Protein AF-A0A958UVQ0-F1 (afdb_monomer_lite)

Foldseek 3Di:
DPPPDDPDFDDFAFQDPVNVVVCVVVVQADDAQDAPVLQVQFPDWAFDADPVRHTPQKTWTHHPPVCVVVVFLSVLQVCCVQPHPSDCVQSVQKDFPTWIWRNPDSQRKIKTWIAGNVVRDIWIKIKGFDGVLVVVLLVLCCVQPPDRWTWHDYRRIIMTGDDDAFFQLCCVVPPQVVDDPVVVVVVVVVVVVVVVSCVVSVGDPDDSGDGD

Sequence (212 aa):
MEDLKISKKKPSFPITGKLHNYLQEYNRNIKIPIFYDDLLRFQGSIVVYDKQGKDTLWVRTYYNEFERETIDLSLKHVYSLLISDGNEEIFKYLNVDSIDYCTFGNSKPFRVKVRNILNDNYTYFYVKKADASRVYGLELEHMLSPYNLNFLVYKDTLIEEHISGIPGDEFIKNMLPDCLPNEKSQIAKEFVKFNERCTIRLLGDMRSYNYV

Radius of gyration: 18.76 Å; chains: 1; bounding box: 48×44×48 Å

Structure (mmCIF, N/CA/C/O backbone):
data_AF-A0A958UVQ0-F1
#
_entry.id   AF-A0A958UVQ0-F1
#
loop_
_atom_site.group_PDB
_atom_site.id
_atom_site.type_symbol
_atom_site.label_atom_id
_atom_site.label_alt_id
_atom_site.label_comp_id
_atom_site.label_asym_id
_atom_site.label_entity_id
_atom_site.label_seq_id
_atom_site.pdbx_PDB_ins_code
_atom_site.Cartn_x
_atom_site.Cartn_y
_atom_site.Cartn_z
_atom_site.occupancy
_atom_site.B_iso_or_equiv
_atom_site.auth_seq_id
_atom_site.auth_comp_id
_atom_site.auth_asym_id
_atom_site.auth_atom_id
_atom_site.pdbx_PDB_model_num
ATOM 1 N N . MET A 1 1 ? -16.492 -12.029 -18.196 1.00 43.09 1 MET A N 1
ATOM 2 C CA . MET A 1 1 ? -15.211 -11.966 -17.469 1.00 43.09 1 MET A CA 1
ATOM 3 C C . MET A 1 1 ? -15.006 -13.319 -16.832 1.00 43.09 1 MET A C 1
ATOM 5 O O . MET A 1 1 ? -15.844 -13.711 -16.030 1.00 43.09 1 MET A O 1
ATOM 9 N N . GLU A 1 2 ? -13.991 -14.070 -17.252 1.00 42.72 2 GLU A N 1
ATOM 10 C CA . GLU A 1 2 ? -13.563 -15.237 -16.478 1.00 42.72 2 GLU A CA 1
ATOM 11 C C . GLU A 1 2 ? -13.079 -14.730 -15.120 1.00 42.72 2 GLU A C 1
ATOM 13 O O . GLU A 1 2 ? -12.150 -13.928 -15.044 1.00 42.72 2 GLU A O 1
ATOM 18 N N . ASP A 1 3 ? -13.762 -15.145 -14.056 1.00 50.16 3 ASP A N 1
ATOM 19 C CA . ASP A 1 3 ? -13.342 -14.888 -12.684 1.00 50.16 3 ASP A CA 1
ATOM 20 C C . ASP A 1 3 ? -11.942 -15.494 -12.503 1.00 50.16 3 ASP A C 1
ATOM 22 O O . ASP A 1 3 ? -11.793 -16.719 -12.441 1.00 50.16 3 ASP A O 1
ATOM 26 N N . LEU A 1 4 ? -10.908 -14.649 -12.436 1.00 59.19 4 LEU A N 1
ATOM 27 C CA . LEU A 1 4 ? -9.539 -15.036 -12.083 1.00 59.19 4 LEU A CA 1
ATOM 28 C C . LEU A 1 4 ? -9.534 -15.580 -10.645 1.00 59.19 4 LEU A C 1
ATOM 30 O O . LEU A 1 4 ? -9.237 -14.879 -9.677 1.00 59.19 4 LEU A O 1
ATOM 34 N N . LYS A 1 5 ? -9.906 -16.853 -10.486 1.00 59.97 5 LYS A N 1
ATOM 35 C CA . LYS A 1 5 ? -9.934 -17.540 -9.195 1.00 59.97 5 LYS A CA 1
ATOM 36 C C . LYS A 1 5 ? -8.518 -17.925 -8.803 1.00 59.97 5 LYS A C 1
ATOM 38 O O . LYS A 1 5 ? -7.885 -18.771 -9.430 1.00 59.97 5 LYS A O 1
ATOM 43 N N . ILE A 1 6 ? -8.033 -17.320 -7.722 1.00 67.06 6 ILE A N 1
ATOM 44 C CA . ILE A 1 6 ? -6.769 -17.699 -7.090 1.00 67.06 6 ILE A CA 1
ATOM 45 C C . ILE A 1 6 ? -6.867 -19.170 -6.668 1.00 67.06 6 ILE A C 1
ATOM 47 O O . ILE A 1 6 ? -7.608 -19.508 -5.747 1.00 67.06 6 ILE A O 1
ATOM 51 N N . SER A 1 7 ? -6.103 -20.042 -7.324 1.00 69.12 7 SER A N 1
ATOM 52 C CA . SER A 1 7 ? -6.110 -21.484 -7.044 1.00 69.12 7 SER A CA 1
ATOM 53 C C . SER A 1 7 ? -5.469 -21.832 -5.698 1.00 69.12 7 SER A C 1
ATOM 55 O O . SER A 1 7 ? -5.858 -22.805 -5.057 1.00 69.12 7 SER A O 1
ATOM 57 N N . LYS A 1 8 ? -4.492 -21.031 -5.250 1.00 75.94 8 LYS A N 1
ATOM 58 C CA . LYS A 1 8 ? -3.785 -21.198 -3.973 1.00 75.94 8 LYS A CA 1
ATOM 59 C C . LYS A 1 8 ? -3.692 -19.867 -3.242 1.00 75.94 8 LYS A C 1
ATOM 61 O O . LYS A 1 8 ? -2.879 -19.011 -3.588 1.00 75.94 8 LYS A O 1
ATOM 66 N N . LYS A 1 9 ? -4.526 -19.696 -2.218 1.00 77.44 9 LYS A N 1
ATOM 67 C CA . LYS A 1 9 ? -4.496 -18.521 -1.347 1.00 77.44 9 LYS A CA 1
ATOM 68 C C . LYS A 1 9 ? -3.644 -18.816 -0.116 1.00 77.44 9 LYS A C 1
ATOM 70 O O . LYS A 1 9 ? -3.829 -19.834 0.546 1.00 77.44 9 LYS A O 1
ATOM 75 N N . LYS A 1 10 ? -2.719 -17.910 0.197 1.00 82.81 10 LYS A N 1
ATOM 76 C CA . LYS A 1 10 ? -1.964 -17.958 1.452 1.00 82.81 10 LYS A CA 1
ATOM 77 C C . LYS A 1 10 ? -2.937 -17.793 2.635 1.00 82.81 10 LYS A C 1
ATOM 79 O O . LYS A 1 10 ? -3.781 -16.895 2.567 1.00 82.81 10 LYS A O 1
ATOM 84 N N . PRO A 1 11 ? -2.838 -18.610 3.699 1.00 85.31 11 PRO A N 1
ATOM 85 C CA . PRO A 1 11 ? -3.629 -18.399 4.907 1.00 85.31 11 PRO A CA 1
ATOM 86 C C . PRO A 1 11 ? -3.271 -17.056 5.557 1.00 85.31 11 PRO A C 1
ATOM 88 O O . PRO A 1 11 ? -2.121 -16.623 5.507 1.00 85.31 11 PRO A O 1
ATOM 91 N N . SER A 1 12 ? -4.263 -16.397 6.156 1.00 86.19 12 SER A N 1
ATOM 92 C CA . SER A 1 12 ? -4.041 -15.166 6.917 1.00 86.19 12 SER A CA 1
ATOM 93 C C . SER A 1 12 ? -3.604 -15.522 8.334 1.00 86.19 12 SER A C 1
ATOM 95 O O . SER A 1 12 ? -4.273 -16.313 8.999 1.00 86.19 12 SER A O 1
ATOM 97 N N . PHE A 1 13 ? -2.513 -14.927 8.803 1.00 91.12 13 PHE A N 1
ATOM 98 C CA . PHE A 1 13 ? -1.988 -15.124 10.150 1.00 91.12 13 PHE A CA 1
ATOM 99 C C . PHE A 1 13 ? -2.274 -13.891 11.012 1.00 91.12 13 PHE A C 1
ATOM 101 O O . PHE A 1 13 ? -1.831 -12.795 10.659 1.00 91.12 13 PHE A O 1
ATOM 108 N N . PRO A 1 14 ? -2.987 -14.033 12.142 1.00 92.38 14 PRO A N 1
ATOM 109 C CA . PRO A 1 14 ? -3.292 -12.902 13.005 1.00 92.38 14 PRO A CA 1
ATOM 110 C C . PRO A 1 14 ? -2.034 -12.390 13.709 1.00 92.38 14 PRO A C 1
ATOM 112 O O . PRO A 1 14 ? -1.112 -13.154 14.011 1.00 92.38 14 PRO A O 1
ATOM 115 N N . ILE A 1 15 ? -2.018 -11.097 14.029 1.00 92.50 15 ILE A N 1
ATOM 116 C CA . ILE A 1 15 ? -0.985 -10.523 14.892 1.00 92.50 15 ILE A CA 1
ATOM 117 C C . ILE A 1 15 ? -1.169 -11.077 16.305 1.00 92.50 15 ILE A C 1
ATOM 119 O O . ILE A 1 15 ? -2.191 -10.864 16.952 1.00 92.50 15 ILE A O 1
ATOM 123 N N . THR A 1 16 ? -0.169 -11.819 16.776 1.00 94.44 16 THR A N 1
ATOM 124 C CA . THR A 1 16 ? -0.170 -12.390 18.127 1.00 94.44 16 THR A CA 1
ATOM 125 C C . THR A 1 16 ? 0.140 -11.319 19.171 1.00 94.44 16 THR A C 1
ATOM 127 O O . THR A 1 16 ? 0.783 -10.319 18.862 1.00 94.44 16 THR A O 1
ATOM 130 N N . GLY A 1 17 ? -0.226 -11.552 20.437 1.00 94.50 17 GLY A N 1
ATOM 131 C CA . GLY A 1 17 ? 0.113 -10.626 21.528 1.00 94.50 17 GLY A CA 1
ATOM 132 C C . GLY A 1 17 ? 1.621 -10.372 21.667 1.00 94.50 17 GLY A C 1
ATOM 133 O O . GLY A 1 17 ? 2.034 -9.250 21.932 1.00 94.50 17 GLY A O 1
ATOM 134 N N . LYS A 1 18 ? 2.463 -11.380 21.393 1.00 95.44 18 LYS A N 1
ATOM 135 C CA . LYS A 1 18 ? 3.928 -11.215 21.386 1.00 95.44 18 LYS A CA 1
ATOM 136 C C . LYS A 1 18 ? 4.392 -10.260 20.286 1.00 95.44 18 LYS A C 1
ATOM 138 O O . LYS A 1 18 ? 5.184 -9.366 20.561 1.00 95.44 18 LYS A O 1
ATOM 143 N N . LEU A 1 19 ? 3.888 -10.438 19.061 1.00 94.75 19 LEU A N 1
ATOM 144 C CA . LEU A 1 19 ? 4.211 -9.544 17.948 1.00 94.75 19 LEU A CA 1
ATOM 145 C C . LEU A 1 19 ? 3.672 -8.132 18.205 1.00 94.75 19 LEU A C 1
ATOM 147 O O . LEU A 1 19 ? 4.362 -7.162 17.935 1.00 94.75 19 LEU A O 1
ATOM 151 N N . HIS A 1 20 ? 2.477 -8.008 18.778 1.00 94.06 20 HIS A N 1
ATOM 152 C CA . HIS A 1 20 ? 1.913 -6.714 19.150 1.00 94.06 20 HIS A CA 1
ATOM 153 C C . HIS A 1 20 ? 2.801 -5.950 20.144 1.00 94.06 20 HIS A C 1
ATOM 155 O O . HIS A 1 20 ? 3.098 -4.780 19.916 1.00 94.06 20 HIS A O 1
ATOM 161 N N . ASN A 1 21 ? 3.265 -6.622 21.203 1.00 95.00 21 ASN A N 1
ATOM 162 C CA . ASN A 1 21 ? 4.154 -6.022 22.199 1.00 95.00 21 ASN A CA 1
ATOM 163 C C . ASN A 1 21 ? 5.487 -5.589 21.579 1.00 95.00 21 ASN A C 1
ATOM 165 O O . ASN A 1 21 ? 5.942 -4.484 21.847 1.00 95.00 21 ASN A O 1
ATOM 169 N N . TYR A 1 22 ? 6.062 -6.420 20.703 1.00 95.25 22 TYR A N 1
ATOM 170 C CA . TYR A 1 22 ? 7.250 -6.059 19.929 1.00 95.25 22 TYR A CA 1
ATOM 171 C C . TYR A 1 22 ? 7.007 -4.790 19.098 1.00 95.25 22 TYR A C 1
ATOM 173 O O . TYR A 1 22 ? 7.739 -3.816 19.211 1.00 95.25 22 TYR A O 1
ATOM 181 N N . LEU A 1 23 ? 5.927 -4.742 18.313 1.00 94.31 23 LEU A N 1
ATOM 182 C CA . LEU A 1 23 ? 5.610 -3.567 17.495 1.00 94.31 23 LEU A CA 1
ATOM 183 C C . LEU A 1 23 ? 5.401 -2.305 18.341 1.00 94.31 23 LEU A C 1
ATOM 185 O O . LEU A 1 23 ? 5.710 -1.208 17.889 1.00 94.31 23 LEU A O 1
ATOM 189 N N . GLN A 1 24 ? 4.871 -2.443 19.555 1.00 93.88 24 GLN A N 1
ATOM 190 C CA . GLN A 1 24 ? 4.729 -1.328 20.485 1.00 93.88 24 GLN A CA 1
ATOM 191 C C . GLN A 1 24 ? 6.082 -0.857 21.030 1.00 93.88 24 GLN A C 1
ATOM 193 O O . GLN A 1 24 ? 6.327 0.344 21.052 1.00 93.88 24 GLN A O 1
ATOM 198 N N . GLU A 1 25 ? 6.962 -1.778 21.423 1.00 94.94 25 GLU A N 1
ATOM 199 C CA . GLU A 1 25 ? 8.311 -1.471 21.915 1.00 94.94 25 GLU A CA 1
ATOM 200 C C . GLU A 1 25 ? 9.155 -0.724 20.870 1.00 94.94 25 GLU A C 1
ATOM 202 O O . GLU A 1 25 ? 9.850 0.233 21.203 1.00 94.94 25 GLU A O 1
ATOM 207 N N . TYR A 1 26 ? 9.030 -1.099 19.594 1.00 91.75 26 TYR A N 1
ATOM 208 C CA . TYR A 1 26 ? 9.757 -0.488 18.476 1.00 91.75 26 TYR A CA 1
ATOM 209 C C . TYR A 1 26 ? 8.982 0.640 17.766 1.00 91.75 26 TYR A C 1
ATOM 211 O O . TYR A 1 26 ? 9.312 0.999 16.637 1.00 91.75 26 TYR A O 1
ATOM 219 N N . ASN A 1 27 ? 7.954 1.217 18.404 1.00 89.50 27 ASN A N 1
ATOM 220 C CA . ASN A 1 27 ? 7.163 2.348 17.885 1.00 89.50 27 ASN A CA 1
ATOM 221 C C . ASN A 1 27 ? 6.526 2.125 16.492 1.00 89.50 27 ASN A C 1
ATOM 223 O O . ASN A 1 27 ? 6.279 3.070 15.748 1.00 89.50 27 ASN A O 1
ATOM 227 N N . ARG A 1 28 ? 6.220 0.874 16.134 1.00 90.00 28 ARG A N 1
ATOM 228 C CA . ARG A 1 28 ? 5.476 0.499 14.912 1.00 90.00 28 ARG A CA 1
ATOM 229 C C . ARG A 1 28 ? 3.966 0.474 15.106 1.00 90.00 28 ARG A C 1
ATOM 231 O O . ARG A 1 28 ? 3.209 0.507 14.134 1.00 90.00 28 ARG A O 1
ATOM 238 N N . ASN A 1 29 ? 3.529 0.359 16.357 1.00 91.19 29 ASN A N 1
ATOM 239 C CA . ASN A 1 29 ? 2.125 0.298 16.735 1.00 91.19 29 ASN A CA 1
ATOM 240 C C . ASN A 1 29 ? 1.580 1.702 17.029 1.00 91.19 29 ASN A C 1
ATOM 242 O O . ASN A 1 29 ? 1.577 2.148 18.176 1.00 91.19 29 ASN A O 1
ATOM 246 N N . ILE A 1 30 ? 1.141 2.402 15.984 1.00 88.81 30 ILE A N 1
ATOM 247 C CA . ILE A 1 30 ? 0.641 3.779 16.077 1.00 88.81 30 ILE A CA 1
ATOM 248 C C . ILE A 1 30 ? -0.865 3.774 15.862 1.00 88.81 30 ILE A C 1
ATOM 250 O O . ILE A 1 30 ? -1.356 3.183 14.907 1.00 88.81 30 ILE A O 1
ATOM 254 N N . LYS A 1 31 ? -1.617 4.455 16.731 1.00 90.50 31 LYS A N 1
ATOM 255 C CA . LYS A 1 31 ? -3.063 4.604 16.551 1.00 90.50 31 LYS A CA 1
ATOM 256 C C . LYS A 1 31 ? -3.346 5.392 15.270 1.00 90.50 31 LYS A C 1
ATOM 258 O O . LYS A 1 31 ? -3.036 6.575 15.190 1.00 90.50 31 LYS A O 1
ATOM 263 N N . ILE A 1 32 ? -3.981 4.734 14.308 1.00 91.06 32 ILE A N 1
ATOM 264 C CA . ILE A 1 32 ? -4.401 5.331 13.035 1.00 91.06 32 ILE A CA 1
ATOM 265 C C . ILE A 1 32 ? -5.881 5.751 13.084 1.00 91.06 32 ILE A C 1
ATOM 267 O O . ILE A 1 32 ? -6.673 5.127 13.799 1.00 91.06 32 ILE A O 1
ATOM 271 N N . PRO A 1 33 ? -6.274 6.792 12.329 1.00 92.38 33 PRO A N 1
ATOM 272 C CA . PRO A 1 33 ? -7.644 7.310 12.310 1.00 92.38 33 PRO A CA 1
ATOM 273 C C . PRO A 1 33 ? -8.586 6.563 11.351 1.00 92.38 33 PRO A C 1
ATOM 275 O O . PRO A 1 33 ? -9.758 6.919 11.258 1.00 92.38 33 PRO A O 1
ATOM 278 N N . ILE A 1 34 ? -8.092 5.563 10.616 1.00 93.94 34 ILE A N 1
ATOM 279 C CA . ILE A 1 34 ? -8.879 4.795 9.646 1.00 93.94 34 ILE A CA 1
ATOM 280 C C . ILE A 1 34 ? -8.423 3.342 9.601 1.00 93.94 34 ILE A C 1
ATOM 282 O O . ILE A 1 34 ? -7.223 3.063 9.604 1.00 93.94 34 ILE A O 1
ATOM 286 N N . PHE A 1 35 ? -9.382 2.423 9.545 1.00 95.94 35 PHE A N 1
ATOM 287 C CA . PHE A 1 35 ? -9.139 0.990 9.432 1.00 95.94 35 PHE A CA 1
ATOM 288 C C . PHE A 1 35 ? -9.406 0.487 8.016 1.00 95.94 35 PHE A C 1
ATOM 290 O O . PHE A 1 35 ? -10.106 1.110 7.218 1.00 95.94 35 PHE A O 1
ATOM 297 N N . TYR A 1 36 ? -8.881 -0.695 7.702 1.00 95.88 36 TYR A N 1
ATOM 298 C CA . TYR A 1 36 ? -9.156 -1.357 6.428 1.00 95.88 36 TYR A CA 1
ATOM 299 C C . TYR A 1 36 ? -10.664 -1.552 6.190 1.00 95.88 36 TYR A C 1
ATOM 301 O O . TYR A 1 36 ? -11.154 -1.315 5.086 1.00 95.88 36 TYR A O 1
ATOM 309 N N . ASP A 1 37 ? -11.404 -1.951 7.226 1.00 95.06 37 ASP A N 1
ATOM 310 C CA . ASP A 1 37 ? -12.845 -2.191 7.124 1.00 95.06 37 ASP A CA 1
ATOM 311 C C . ASP A 1 37 ? -13.652 -0.894 6.924 1.00 95.06 37 ASP A C 1
ATOM 313 O O . ASP A 1 37 ? -14.739 -0.942 6.350 1.00 95.06 37 ASP A O 1
ATOM 317 N N . ASP A 1 38 ? -13.111 0.275 7.292 1.00 94.75 38 ASP A N 1
ATOM 318 C CA . ASP A 1 38 ? -13.738 1.560 6.961 1.00 94.75 38 ASP A CA 1
ATOM 319 C C . ASP A 1 38 ? -13.735 1.806 5.453 1.00 94.75 38 ASP A C 1
ATOM 321 O O . ASP A 1 38 ? -14.750 2.205 4.883 1.00 94.75 38 ASP A O 1
ATOM 325 N N . LEU A 1 39 ? -12.617 1.497 4.791 1.00 96.12 39 LEU A N 1
ATOM 326 C CA . LEU A 1 39 ? -12.472 1.643 3.344 1.00 96.12 39 LEU A CA 1
ATOM 327 C C . LEU A 1 39 ? -13.318 0.629 2.563 1.00 96.12 39 LEU A C 1
ATOM 329 O O . LEU A 1 39 ? -13.672 0.882 1.417 1.00 96.12 39 LEU A O 1
ATOM 333 N N . LEU A 1 40 ? -13.704 -0.502 3.162 1.00 95.50 40 LEU A N 1
ATOM 334 C CA . LEU A 1 40 ? -14.620 -1.457 2.525 1.00 95.50 40 LEU A CA 1
ATOM 335 C C . LEU A 1 40 ? -16.050 -0.923 2.360 1.00 95.50 40 LEU A C 1
ATOM 337 O O . LEU A 1 40 ? -16.817 -1.508 1.600 1.00 95.50 40 LEU A O 1
ATOM 341 N N . ARG A 1 41 ? -16.417 0.176 3.029 1.00 94.56 41 ARG A N 1
ATOM 342 C CA . ARG A 1 41 ? -17.771 0.759 2.989 1.00 94.56 41 ARG A CA 1
ATOM 343 C C . ARG A 1 41 ? -18.057 1.601 1.738 1.00 94.56 41 ARG A C 1
ATOM 345 O O . ARG A 1 41 ? -19.043 2.333 1.702 1.00 94.56 41 ARG A O 1
ATOM 352 N N . PHE A 1 42 ? -17.217 1.510 0.706 1.00 95.62 42 PHE A N 1
ATOM 353 C CA . PHE A 1 42 ? -17.447 2.209 -0.557 1.00 95.62 42 PHE A CA 1
ATOM 354 C C . PHE A 1 42 ? -18.789 1.803 -1.196 1.00 95.62 42 PHE A C 1
ATOM 356 O O . PHE A 1 42 ? -19.201 0.645 -1.147 1.00 95.62 42 PHE A O 1
ATOM 363 N N . GLN A 1 43 ? -19.475 2.759 -1.823 1.00 94.38 43 GLN A N 1
ATOM 364 C CA . GLN A 1 43 ? -20.809 2.570 -2.413 1.00 94.38 43 GLN A CA 1
ATOM 365 C C . GLN A 1 43 ? -20.768 2.152 -3.882 1.00 94.38 43 GLN A C 1
ATOM 367 O O . GLN A 1 43 ? -21.703 1.539 -4.392 1.00 94.38 43 GLN A O 1
ATOM 372 N N . GLY A 1 44 ? -19.689 2.500 -4.575 1.00 94.25 44 GLY A N 1
ATOM 373 C CA . GLY A 1 44 ? -19.523 2.206 -5.988 1.00 94.25 44 GLY A CA 1
ATOM 374 C C . GLY A 1 44 ? -18.057 2.117 -6.360 1.00 94.25 44 GLY A C 1
ATOM 375 O O . GLY A 1 44 ? -17.176 2.540 -5.607 1.00 94.25 44 GLY A O 1
ATOM 376 N N . SER A 1 45 ? -17.790 1.563 -7.538 1.00 96.62 45 SER A N 1
ATOM 377 C CA . SER A 1 45 ? -16.442 1.542 -8.088 1.00 96.62 45 SER A CA 1
ATOM 378 C C . SER A 1 45 ? -16.446 1.505 -9.612 1.00 96.62 45 SER A C 1
ATOM 380 O O . SER A 1 45 ? -17.427 1.074 -10.218 1.00 96.62 45 SER A O 1
ATOM 382 N N . ILE A 1 46 ? -15.349 1.952 -10.221 1.00 96.50 46 ILE A N 1
ATOM 383 C CA . ILE A 1 46 ? -15.102 1.817 -11.661 1.00 96.50 46 ILE A CA 1
ATOM 384 C C . ILE A 1 46 ? -13.783 1.092 -11.905 1.00 96.50 46 ILE A C 1
ATOM 386 O O . ILE A 1 46 ? -12.839 1.241 -11.134 1.00 96.50 46 ILE A O 1
ATOM 390 N N . VAL A 1 47 ? -13.700 0.328 -12.991 1.00 95.44 47 VAL A N 1
ATOM 391 C CA . VAL A 1 47 ? -12.462 -0.355 -13.386 1.00 95.44 47 VAL A CA 1
ATOM 392 C C . VAL A 1 47 ? -11.406 0.670 -13.793 1.00 95.44 47 VAL A C 1
ATOM 394 O O . VAL A 1 47 ? -11.695 1.616 -14.528 1.00 95.44 47 VAL A O 1
ATOM 397 N N . VAL A 1 48 ? -10.177 0.473 -13.316 1.00 93.81 48 VAL A N 1
ATOM 398 C CA . VAL A 1 48 ? -9.012 1.251 -13.736 1.00 93.81 48 VAL A CA 1
ATOM 399 C C . VAL A 1 48 ? -8.328 0.507 -14.877 1.00 93.81 48 VAL A C 1
ATOM 401 O O . VAL A 1 48 ? -7.877 -0.626 -14.707 1.00 93.81 48 VAL A O 1
ATOM 404 N N . TYR A 1 49 ? -8.235 1.157 -16.032 1.00 92.69 49 TYR A N 1
ATOM 405 C CA . TYR A 1 49 ? -7.516 0.646 -17.195 1.00 92.69 49 TYR A CA 1
ATOM 406 C C . TYR A 1 49 ? -6.128 1.280 -17.290 1.00 92.69 49 TYR A C 1
ATOM 408 O O . TYR A 1 49 ? -5.928 2.423 -16.868 1.00 92.69 49 TYR A O 1
ATOM 416 N N . ASP A 1 50 ? -5.169 0.537 -17.836 1.00 88.44 50 ASP A N 1
ATOM 417 C CA . ASP A 1 50 ? -3.857 1.081 -18.181 1.00 88.44 50 ASP A CA 1
ATOM 418 C C . ASP A 1 50 ? -3.915 1.945 -19.457 1.00 88.44 50 ASP A C 1
ATOM 420 O O . ASP A 1 50 ? -4.966 2.136 -20.075 1.00 88.44 50 ASP A O 1
ATOM 424 N N . LYS A 1 51 ? -2.762 2.488 -19.867 1.00 87.38 51 LYS A N 1
ATOM 425 C CA . LYS A 1 51 ? -2.650 3.349 -21.058 1.00 87.38 51 LYS A CA 1
ATOM 426 C C . LYS A 1 51 ? -3.002 2.621 -22.361 1.00 87.38 51 LYS A C 1
ATOM 428 O O . LYS A 1 51 ? -3.276 3.277 -23.361 1.00 87.38 51 LYS A O 1
ATOM 433 N N . GLN A 1 52 ? -2.975 1.291 -22.360 1.00 87.62 52 GLN A N 1
ATOM 434 C CA . GLN A 1 52 ? -3.286 0.429 -23.495 1.00 87.62 52 GLN A CA 1
ATOM 435 C C . GLN A 1 52 ? -4.735 -0.086 -23.442 1.00 87.62 52 GLN A C 1
ATOM 437 O O . GLN A 1 52 ? -5.131 -0.883 -24.291 1.00 87.62 52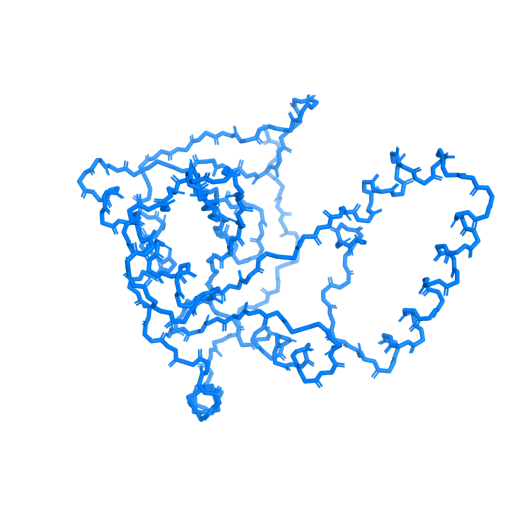 GLN A O 1
ATOM 442 N N . GLY A 1 53 ? -5.535 0.370 -22.471 1.00 89.50 53 GLY A N 1
ATOM 443 C CA . GLY A 1 53 ? -6.928 -0.036 -22.299 1.00 89.50 53 GLY A CA 1
ATOM 444 C C . GLY A 1 53 ? -7.093 -1.429 -21.691 1.00 89.50 53 GLY A C 1
ATOM 445 O O . GLY A 1 53 ? -8.187 -1.990 -21.745 1.00 89.50 53 GLY A O 1
ATOM 446 N N . LYS A 1 54 ? -6.036 -2.013 -21.120 1.00 88.62 54 LYS A N 1
ATOM 447 C CA . LYS A 1 54 ? -6.098 -3.313 -20.452 1.00 88.62 54 LYS A CA 1
ATOM 448 C C . LYS A 1 54 ? -6.515 -3.133 -18.994 1.00 88.62 54 LYS A C 1
ATOM 450 O O . LYS A 1 54 ? -6.111 -2.187 -18.319 1.00 88.62 54 LYS A O 1
ATOM 455 N N . ASP A 1 55 ? -7.346 -4.054 -18.518 1.00 89.38 55 ASP A N 1
ATOM 456 C CA . ASP A 1 55 ? -7.803 -4.082 -17.131 1.00 89.38 55 ASP A CA 1
ATOM 457 C C . ASP A 1 55 ? -6.613 -4.284 -16.178 1.00 89.38 55 ASP A C 1
ATOM 459 O O . ASP A 1 55 ? -5.840 -5.239 -16.315 1.00 89.38 55 ASP A O 1
ATOM 463 N N . THR A 1 56 ? -6.465 -3.373 -15.214 1.00 88.31 56 THR A N 1
ATOM 464 C CA . THR A 1 56 ? -5.402 -3.431 -14.200 1.00 88.31 56 THR A CA 1
ATOM 465 C C . THR A 1 56 ? -5.756 -4.324 -13.009 1.00 88.31 56 THR A C 1
ATOM 467 O O . THR A 1 56 ? -4.906 -4.557 -12.150 1.00 88.31 56 THR A O 1
ATOM 470 N N . LEU A 1 57 ? -6.996 -4.819 -12.933 1.00 89.69 57 LEU A N 1
ATOM 471 C CA . LEU A 1 57 ? -7.601 -5.530 -11.800 1.00 89.69 57 LEU A CA 1
ATOM 472 C C . LEU A 1 57 ? -7.762 -4.666 -10.536 1.00 89.69 57 LEU A C 1
ATOM 474 O O . LEU A 1 57 ? -8.090 -5.173 -9.452 1.00 89.69 57 LEU A O 1
ATOM 478 N N . TRP A 1 58 ? -7.562 -3.355 -10.671 1.00 94.19 58 TRP A N 1
ATOM 479 C CA . TRP A 1 58 ? -7.889 -2.355 -9.667 1.00 94.19 58 TRP A CA 1
ATOM 480 C C . TRP A 1 58 ? -9.211 -1.686 -10.016 1.00 94.19 58 TRP A C 1
ATOM 482 O O . TRP A 1 58 ? -9.486 -1.376 -11.176 1.00 94.19 58 TRP A O 1
ATOM 492 N N . VAL A 1 59 ? -10.009 -1.416 -8.990 1.00 96.44 59 VAL A N 1
ATOM 493 C CA . VAL A 1 59 ? -11.234 -0.631 -9.120 1.00 96.44 59 VAL A CA 1
ATOM 494 C C . VAL A 1 59 ? -11.118 0.628 -8.275 1.00 96.44 59 VAL A C 1
ATOM 496 O O . VAL A 1 59 ? -10.777 0.563 -7.099 1.00 96.44 59 VAL A O 1
ATOM 499 N N . ARG A 1 60 ? -11.382 1.791 -8.860 1.00 97.62 60 ARG A N 1
ATOM 500 C CA . ARG A 1 60 ? -11.425 3.060 -8.137 1.00 97.62 60 ARG A CA 1
ATOM 501 C C . ARG A 1 60 ? -12.712 3.139 -7.344 1.00 97.62 60 ARG A C 1
ATOM 503 O O . ARG A 1 60 ? -13.777 2.996 -7.938 1.00 97.62 60 ARG A O 1
ATOM 510 N N . THR A 1 61 ? -12.620 3.363 -6.040 1.00 97.25 61 THR A N 1
ATOM 511 C CA . THR A 1 61 ? -13.773 3.350 -5.138 1.00 97.25 61 THR A CA 1
ATOM 512 C C . THR A 1 61 ? -14.339 4.745 -4.890 1.00 97.25 61 THR A C 1
ATOM 514 O O . THR A 1 61 ? -13.625 5.752 -4.906 1.00 97.25 61 THR A O 1
ATOM 517 N N . TYR A 1 62 ? -15.649 4.790 -4.649 1.00 94.94 62 TYR A N 1
ATOM 518 C CA . TYR A 1 62 ? -16.398 5.997 -4.312 1.00 94.94 62 TYR A CA 1
ATOM 519 C C . TYR A 1 62 ? -17.137 5.804 -2.997 1.00 94.94 62 TYR A C 1
ATOM 521 O O . TYR A 1 62 ? -17.756 4.767 -2.760 1.00 94.94 62 TYR A O 1
ATOM 529 N N . TYR A 1 63 ? -17.094 6.834 -2.167 1.00 95.25 63 TYR A N 1
ATOM 530 C CA . TYR A 1 63 ? -17.782 6.899 -0.884 1.00 95.25 63 TYR A CA 1
ATOM 531 C C . TYR A 1 63 ? -18.873 7.960 -0.985 1.00 95.25 63 TYR A C 1
ATOM 533 O O . TYR A 1 63 ? -18.799 8.830 -1.856 1.00 95.25 63 TYR A O 1
ATOM 541 N N . ASN A 1 64 ? -19.878 7.893 -0.114 1.00 92.69 64 ASN A N 1
ATOM 542 C CA . ASN A 1 64 ? -20.849 8.982 -0.028 1.00 92.69 64 ASN A CA 1
ATOM 543 C C . ASN A 1 64 ? -20.149 10.287 0.385 1.00 92.69 64 ASN A C 1
ATOM 545 O O . ASN A 1 64 ? -19.106 10.259 1.038 1.00 92.69 64 ASN A O 1
ATOM 549 N N . GLU A 1 65 ? -20.732 11.425 0.013 1.00 87.75 65 GLU A N 1
ATOM 550 C CA . GLU A 1 65 ? -20.137 12.744 0.265 1.00 87.75 65 GLU A CA 1
ATOM 551 C C . GLU A 1 65 ? -19.902 13.006 1.760 1.00 87.75 65 GLU A C 1
ATOM 553 O O . GLU A 1 65 ? -18.854 13.528 2.130 1.00 87.75 65 GLU A O 1
ATOM 558 N N . PHE A 1 66 ? -20.817 12.553 2.625 1.00 89.06 66 PHE A N 1
ATOM 559 C CA . PHE A 1 66 ? -20.723 12.732 4.077 1.00 89.06 66 PHE A CA 1
ATOM 560 C C . PHE A 1 66 ? -19.523 12.000 4.704 1.00 89.06 66 PHE A C 1
ATOM 562 O O . PHE A 1 66 ? -18.856 12.524 5.594 1.00 89.06 66 PHE A O 1
ATOM 569 N N . GLU A 1 67 ? -19.223 10.785 4.248 1.00 90.50 67 GLU A N 1
ATOM 570 C CA . GLU A 1 67 ? -18.079 9.997 4.708 1.00 90.50 67 GLU A CA 1
ATOM 571 C C . GLU A 1 67 ? -16.796 10.397 3.990 1.00 90.50 67 GLU A C 1
ATOM 573 O O . GLU A 1 67 ? -15.718 10.268 4.569 1.00 90.50 67 GLU A O 1
ATOM 578 N N . ARG A 1 68 ? -16.888 10.896 2.752 1.00 92.44 68 ARG A N 1
ATOM 579 C CA . ARG A 1 68 ? -15.721 11.210 1.926 1.00 92.44 68 ARG A CA 1
ATOM 580 C C . ARG A 1 68 ? -14.802 12.222 2.596 1.00 92.44 68 ARG A C 1
ATOM 582 O O . ARG A 1 68 ? -13.599 11.987 2.628 1.00 92.44 68 ARG A O 1
ATOM 589 N N . GLU A 1 69 ? -15.348 13.295 3.163 1.00 92.50 69 GLU A N 1
ATOM 590 C CA . GLU A 1 69 ? -14.548 14.305 3.868 1.00 92.50 69 GLU A CA 1
ATOM 591 C C . GLU A 1 69 ? -13.800 13.706 5.066 1.00 92.50 69 GLU A C 1
ATOM 593 O O . GLU A 1 69 ? -12.611 13.964 5.261 1.00 92.50 69 GLU A O 1
ATOM 598 N N . THR A 1 70 ? -14.480 12.849 5.831 1.00 94.56 70 THR A N 1
ATOM 599 C CA . THR A 1 70 ? -13.899 12.184 7.004 1.00 94.56 70 THR A CA 1
ATOM 600 C C . THR A 1 70 ? -12.815 11.187 6.591 1.00 94.56 70 THR A C 1
ATOM 602 O O . THR A 1 70 ? -11.732 11.170 7.175 1.00 94.56 70 THR A O 1
ATOM 605 N N . ILE A 1 71 ? -13.074 10.378 5.561 1.00 95.94 71 ILE A N 1
ATOM 606 C CA . ILE A 1 71 ? -12.116 9.409 5.017 1.00 95.94 71 ILE A CA 1
ATOM 607 C C . ILE A 1 71 ? -10.885 10.133 4.476 1.00 95.94 71 ILE A C 1
ATOM 609 O O . ILE A 1 71 ? -9.764 9.753 4.812 1.00 95.94 71 ILE A O 1
ATOM 613 N N . ASP A 1 72 ? -11.069 11.192 3.688 1.00 95.44 72 ASP A N 1
ATOM 614 C CA . ASP A 1 72 ? -9.959 11.939 3.102 1.00 95.44 72 ASP A CA 1
ATOM 615 C C . ASP A 1 72 ? -9.106 12.607 4.184 1.00 95.44 72 ASP A C 1
ATOM 617 O O . ASP A 1 72 ? -7.878 12.549 4.111 1.00 95.44 72 ASP A O 1
ATOM 621 N N . LEU A 1 73 ? -9.722 13.184 5.221 1.00 95.00 73 LEU A N 1
ATOM 622 C CA . LEU A 1 73 ? -8.992 13.738 6.362 1.00 95.00 73 LEU A CA 1
ATOM 623 C C . LEU A 1 73 ? -8.189 12.655 7.096 1.00 95.00 73 LEU A C 1
ATOM 625 O O . LEU A 1 73 ? -6.997 12.839 7.351 1.00 95.00 73 LEU A O 1
ATOM 629 N N . SER A 1 74 ? -8.801 11.503 7.376 1.00 95.69 74 SER A N 1
ATOM 630 C CA . SER A 1 74 ? -8.113 10.383 8.020 1.00 95.69 74 SER A CA 1
ATOM 631 C C . SER A 1 74 ? -6.952 9.848 7.177 1.00 95.69 74 SER A C 1
ATOM 633 O O . SER A 1 74 ? -5.893 9.534 7.718 1.00 95.69 74 SER A O 1
ATOM 635 N N . LEU A 1 75 ? -7.100 9.784 5.853 1.00 96.12 75 LEU A N 1
ATOM 636 C CA . LEU A 1 75 ? -6.035 9.356 4.941 1.00 96.12 75 LEU A CA 1
ATOM 637 C C . LEU A 1 75 ? -4.892 10.379 4.846 1.00 96.12 75 LEU A C 1
ATOM 639 O O . LEU A 1 75 ? -3.732 9.977 4.753 1.00 96.12 75 LEU A O 1
ATOM 643 N N . LYS A 1 76 ? -5.179 11.685 4.923 1.00 95.19 76 LYS A N 1
ATOM 644 C CA . LYS A 1 76 ? -4.141 12.732 5.033 1.00 95.19 76 LYS A CA 1
ATOM 645 C C . LYS A 1 76 ? -3.367 12.622 6.344 1.00 95.19 76 LYS A C 1
ATOM 647 O O . LYS A 1 76 ? -2.149 12.789 6.353 1.00 95.19 76 LYS A O 1
ATOM 652 N N . HIS A 1 77 ? -4.052 12.290 7.433 1.00 94.00 77 HIS A N 1
ATOM 653 C CA . HIS A 1 77 ? -3.403 12.056 8.717 1.00 94.00 77 HIS A CA 1
ATOM 654 C C . HIS A 1 77 ? -2.530 10.795 8.676 1.00 94.00 77 HIS A C 1
ATOM 656 O O . HIS A 1 77 ? -1.369 10.850 9.068 1.00 94.00 77 HIS A O 1
ATOM 662 N N . VAL A 1 78 ? -3.013 9.696 8.089 1.00 93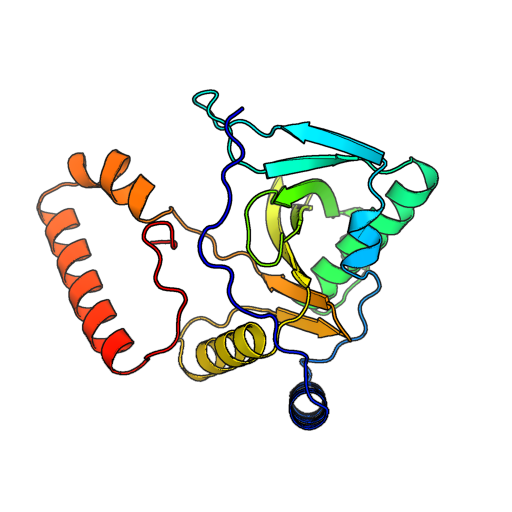.94 78 VAL A N 1
ATOM 663 C CA . VAL A 1 78 ? -2.182 8.511 7.810 1.00 93.94 78 VAL A CA 1
ATOM 664 C C . VAL A 1 78 ? -0.932 8.874 7.008 1.00 93.94 78 VAL A C 1
ATOM 666 O O . VAL A 1 78 ? 0.161 8.453 7.372 1.00 93.94 78 VAL A O 1
ATOM 669 N N . TYR A 1 79 ? -1.079 9.657 5.936 1.00 93.12 79 TYR A N 1
ATOM 670 C CA . TYR A 1 79 ? 0.055 10.113 5.133 1.00 93.12 79 TYR A CA 1
ATOM 671 C C . TYR A 1 79 ? 1.080 10.866 5.990 1.00 93.12 79 TYR A C 1
ATOM 673 O O . TYR A 1 79 ? 2.275 10.596 5.896 1.00 93.12 79 TYR A O 1
ATOM 681 N N . SER A 1 80 ? 0.618 11.781 6.847 1.00 91.31 80 SER A N 1
ATOM 682 C CA . SER A 1 80 ? 1.504 12.553 7.720 1.00 91.31 80 SER A CA 1
ATOM 683 C C . SER A 1 80 ? 2.201 11.682 8.760 1.00 91.31 80 SER A C 1
ATOM 685 O O . SER A 1 80 ? 3.381 11.888 8.987 1.00 91.31 80 SER A O 1
ATOM 687 N N . LEU A 1 81 ? 1.537 10.663 9.316 1.00 90.50 81 LEU A N 1
ATOM 688 C CA . LEU A 1 81 ? 2.165 9.701 10.233 1.00 90.50 81 LEU A CA 1
ATOM 689 C C . LEU A 1 81 ? 3.183 8.781 9.544 1.00 90.50 81 LEU A C 1
ATOM 691 O O . LEU A 1 81 ? 4.116 8.313 10.188 1.00 90.50 81 LEU A O 1
ATOM 695 N N . LEU A 1 82 ? 2.968 8.456 8.267 1.00 90.12 82 LEU A N 1
ATOM 696 C CA . LEU A 1 82 ? 3.799 7.505 7.529 1.00 90.12 82 LEU A CA 1
ATOM 697 C C . LEU A 1 82 ? 5.043 8.160 6.912 1.00 90.12 82 LEU A C 1
ATOM 699 O O . LEU A 1 82 ? 6.088 7.521 6.847 1.00 90.12 82 LEU A O 1
ATOM 703 N N . ILE A 1 83 ? 4.908 9.392 6.409 1.00 84.00 83 ILE A N 1
ATOM 704 C CA . ILE A 1 83 ? 5.907 10.052 5.546 1.00 84.00 83 ILE A CA 1
ATOM 705 C C . ILE A 1 83 ? 6.441 11.353 6.167 1.00 84.00 83 ILE A C 1
ATOM 707 O O . ILE A 1 83 ? 7.515 11.818 5.791 1.00 84.00 83 ILE A O 1
ATOM 711 N N . SER A 1 84 ? 5.709 11.966 7.098 1.00 74.56 84 SER A N 1
ATOM 712 C CA . SER A 1 84 ? 6.087 13.226 7.747 1.00 74.56 84 SER A CA 1
ATOM 713 C C . SER A 1 84 ? 6.274 13.031 9.255 1.00 74.56 84 SER A C 1
ATOM 715 O O . SER A 1 84 ? 6.013 11.964 9.801 1.00 74.56 84 SER A O 1
ATOM 717 N N . ASP A 1 85 ? 6.683 14.084 9.956 1.00 72.06 85 ASP A N 1
ATOM 718 C CA . ASP A 1 85 ? 6.827 14.076 11.416 1.00 72.06 85 ASP A CA 1
ATOM 719 C C . ASP A 1 85 ? 5.471 14.267 12.135 1.00 72.06 85 ASP A C 1
ATOM 721 O O . ASP A 1 85 ? 5.412 14.781 13.251 1.00 72.06 85 ASP A O 1
ATOM 725 N N . GLY A 1 86 ? 4.351 13.919 11.486 1.00 70.19 86 GLY A N 1
ATOM 726 C CA . GLY A 1 86 ? 3.004 14.087 12.041 1.00 70.19 86 GLY A CA 1
ATOM 727 C C . GLY A 1 86 ? 2.481 15.531 12.066 1.00 70.19 86 GLY A C 1
ATOM 728 O O . GLY A 1 86 ? 1.494 15.803 12.745 1.00 70.19 86 GLY A O 1
ATOM 729 N N . ASN A 1 87 ? 3.101 16.472 11.341 1.00 78.38 87 ASN A N 1
ATOM 730 C CA . ASN A 1 87 ? 2.612 17.853 11.276 1.00 78.38 87 ASN A CA 1
ATOM 731 C C . ASN A 1 87 ? 1.300 17.927 10.470 1.00 78.38 87 ASN A C 1
ATOM 733 O O . ASN A 1 87 ? 1.265 17.570 9.292 1.00 78.38 87 ASN A O 1
ATOM 737 N N . GLU A 1 88 ? 0.222 18.409 11.088 1.00 82.44 88 GLU A N 1
ATOM 738 C CA . GLU A 1 88 ? -1.094 18.553 10.452 1.00 82.44 88 GLU A CA 1
ATOM 739 C C . GLU A 1 88 ? -1.202 19.799 9.556 1.00 82.44 88 GLU A C 1
ATOM 741 O O . GLU A 1 88 ? -2.071 19.870 8.685 1.00 82.44 88 GLU A O 1
ATOM 746 N N . GLU A 1 89 ? -0.291 20.771 9.681 1.00 83.19 89 GLU A N 1
ATOM 747 C CA . GLU A 1 89 ? -0.295 21.987 8.855 1.00 83.19 89 GLU A CA 1
ATOM 748 C C . GLU A 1 89 ? -0.148 21.692 7.358 1.00 83.19 89 GLU A C 1
ATOM 750 O O . GLU A 1 89 ? -0.535 22.514 6.523 1.00 83.19 89 GLU A O 1
ATOM 755 N N . ILE A 1 90 ? 0.376 20.516 6.999 1.00 85.88 90 ILE A N 1
ATOM 756 C CA . ILE A 1 90 ? 0.502 20.083 5.607 1.00 85.88 90 ILE A CA 1
ATOM 757 C C . ILE A 1 90 ? -0.844 19.667 5.000 1.00 85.88 90 ILE A C 1
ATOM 759 O O . ILE A 1 90 ? -0.960 19.630 3.778 1.00 85.88 90 ILE A O 1
ATOM 763 N N . PHE A 1 91 ? -1.880 19.381 5.801 1.00 90.62 91 PHE A N 1
ATOM 764 C CA . PHE A 1 91 ? -3.143 18.799 5.320 1.00 90.62 91 PHE A CA 1
ATOM 765 C C . PHE A 1 91 ? -3.858 19.674 4.288 1.00 90.62 91 PHE A C 1
ATOM 767 O O . PHE A 1 91 ? -4.447 19.146 3.343 1.00 90.62 91 PHE A O 1
ATOM 774 N N . LYS A 1 92 ? -3.771 21.004 4.429 1.00 91.00 92 LYS A N 1
ATOM 775 C CA . LYS A 1 92 ? -4.312 21.976 3.458 1.00 91.00 92 LYS A CA 1
ATOM 776 C C . LYS A 1 92 ? -3.653 21.879 2.081 1.00 91.00 92 LYS A C 1
ATOM 778 O O . LYS A 1 92 ? -4.243 22.305 1.095 1.00 91.00 92 LYS A O 1
ATOM 783 N N . TYR A 1 93 ? -2.450 21.313 2.017 1.00 91.94 93 TYR A N 1
ATOM 784 C CA . TYR A 1 93 ? -1.695 21.116 0.787 1.00 91.94 93 TYR A CA 1
ATOM 785 C C . TYR A 1 93 ? -1.770 19.680 0.261 1.00 91.94 93 TYR A C 1
ATOM 787 O O . TYR A 1 93 ? -1.230 19.392 -0.802 1.00 91.94 93 TYR A O 1
ATOM 795 N N . LEU A 1 94 ? -2.424 18.768 0.980 1.00 94.50 94 LEU A N 1
ATOM 796 C CA . LEU A 1 94 ? -2.589 17.385 0.551 1.00 94.50 94 LEU A CA 1
ATOM 797 C C . LEU A 1 94 ? -3.983 17.174 -0.029 1.00 94.50 94 LEU A C 1
ATOM 799 O O . LEU A 1 94 ? -4.985 17.599 0.548 1.00 94.50 94 LEU A O 1
ATOM 803 N N . ASN A 1 95 ? -4.050 16.450 -1.139 1.00 95.94 95 ASN A N 1
ATOM 804 C CA . ASN A 1 95 ? -5.283 16.003 -1.766 1.00 95.94 95 ASN A CA 1
ATOM 805 C C . ASN A 1 95 ? -5.277 14.481 -1.924 1.00 95.94 95 ASN A C 1
ATOM 807 O O . ASN A 1 95 ? -4.288 13.916 -2.390 1.00 95.94 95 ASN A O 1
ATOM 811 N N . VAL A 1 96 ? -6.381 13.817 -1.572 1.00 97.00 96 VAL A N 1
ATOM 812 C CA . VAL A 1 96 ? -6.561 12.386 -1.853 1.00 97.00 96 VAL A CA 1
ATOM 813 C C . VAL A 1 96 ? -7.143 12.255 -3.257 1.00 97.00 96 VAL A C 1
ATOM 815 O O . VAL A 1 96 ? -8.348 12.375 -3.467 1.00 97.00 96 VAL A O 1
ATOM 818 N N . ASP A 1 97 ? -6.270 12.043 -4.238 1.00 96.00 97 ASP A N 1
ATOM 819 C CA . ASP A 1 97 ? -6.649 11.976 -5.652 1.00 96.00 97 ASP A CA 1
ATOM 820 C C . ASP A 1 97 ? -7.492 10.728 -5.953 1.00 96.00 97 ASP A C 1
ATOM 822 O O . ASP A 1 97 ? -8.459 10.780 -6.715 1.00 96.00 97 ASP A O 1
ATOM 826 N N . SER A 1 98 ? -7.113 9.581 -5.387 1.00 96.62 98 SER A N 1
ATOM 827 C CA . SER A 1 98 ? -7.799 8.318 -5.651 1.00 96.62 98 SER A CA 1
ATOM 828 C C . SER A 1 98 ? -7.581 7.285 -4.560 1.00 96.62 98 SER A C 1
ATOM 830 O O . SER A 1 98 ? -6.499 7.188 -3.981 1.00 96.62 98 SER A O 1
ATOM 832 N N . ILE A 1 99 ? -8.604 6.460 -4.354 1.00 97.88 99 ILE A N 1
ATOM 833 C CA . ILE A 1 99 ? -8.554 5.257 -3.531 1.00 97.88 99 ILE A CA 1
ATOM 834 C C . ILE A 1 99 ? -8.917 4.104 -4.464 1.00 97.88 99 ILE A C 1
ATOM 836 O O . ILE A 1 99 ? -10.036 4.038 -4.968 1.00 97.88 99 ILE A O 1
ATOM 840 N N . ASP A 1 100 ? -7.953 3.235 -4.746 1.00 97.75 100 ASP A N 1
ATOM 841 C CA . ASP A 1 100 ? -8.140 2.098 -5.641 1.00 97.75 100 ASP A CA 1
ATOM 842 C C . ASP A 1 100 ? -8.117 0.800 -4.822 1.00 97.75 100 ASP A C 1
ATOM 844 O O . ASP A 1 100 ? -7.221 0.580 -4.011 1.00 97.75 100 ASP A O 1
ATOM 848 N N . TYR A 1 101 ? -9.082 -0.085 -5.040 1.00 97.19 101 TYR A N 1
ATOM 849 C CA . TYR A 1 101 ? -9.196 -1.385 -4.392 1.00 97.19 101 TYR A CA 1
ATOM 850 C C . TYR A 1 101 ? -8.734 -2.502 -5.326 1.00 97.19 101 TYR A C 1
ATOM 852 O O . TYR A 1 101 ? -9.185 -2.609 -6.468 1.00 97.19 101 TYR A O 1
ATOM 860 N N . CYS A 1 102 ? -7.842 -3.363 -4.843 1.00 93.75 102 CYS A N 1
ATOM 861 C CA . CYS A 1 102 ? -7.381 -4.512 -5.608 1.00 93.75 102 CYS A CA 1
ATOM 862 C C . CYS A 1 102 ? -8.376 -5.670 -5.493 1.00 93.75 102 CYS A C 1
ATOM 864 O O . CYS A 1 102 ? -8.593 -6.221 -4.411 1.00 93.75 102 CYS A O 1
ATOM 866 N N . THR A 1 103 ? -8.924 -6.106 -6.624 1.00 88.25 103 THR A N 1
ATOM 867 C CA . THR A 1 103 ? -9.925 -7.186 -6.656 1.00 88.25 103 THR A CA 1
ATOM 868 C C . THR A 1 103 ? -9.307 -8.583 -6.534 1.00 88.25 103 THR A C 1
ATOM 870 O O . THR A 1 103 ? -9.958 -9.509 -6.039 1.00 88.25 103 THR A O 1
ATOM 873 N N . PHE A 1 104 ? -8.032 -8.720 -6.912 1.00 82.50 104 PHE A N 1
ATOM 874 C CA . PHE A 1 104 ? -7.328 -9.998 -7.046 1.00 82.50 104 PHE A CA 1
ATOM 875 C C . PHE A 1 104 ? -6.345 -10.317 -5.904 1.00 82.50 104 PHE A C 1
ATOM 877 O O . PHE A 1 104 ? -6.070 -11.481 -5.636 1.00 82.50 104 PHE A O 1
ATOM 884 N N . GLY A 1 105 ? -5.782 -9.325 -5.211 1.00 79.94 105 GLY A N 1
ATOM 885 C CA . GLY A 1 105 ? -4.721 -9.561 -4.221 1.00 79.94 105 GLY A CA 1
ATOM 886 C C . GLY A 1 105 ? -5.161 -10.430 -3.030 1.00 79.94 105 GLY A C 1
ATOM 887 O O . GLY A 1 105 ? -6.308 -10.374 -2.596 1.00 79.94 105 GLY A O 1
ATOM 888 N N . ASN A 1 106 ? -4.239 -11.191 -2.421 1.00 80.12 106 ASN A N 1
ATOM 889 C CA . ASN A 1 106 ? -4.554 -12.060 -1.270 1.00 80.12 106 ASN A CA 1
ATOM 890 C C . ASN A 1 106 ? -5.209 -11.296 -0.103 1.00 80.12 106 ASN A C 1
ATOM 892 O O . ASN A 1 106 ? -6.226 -11.747 0.435 1.00 80.12 106 ASN A O 1
ATOM 896 N N . SER A 1 107 ? -4.639 -10.142 0.255 1.00 82.62 107 SER A N 1
ATOM 897 C CA . SER A 1 107 ? -5.165 -9.222 1.271 1.00 82.62 107 SER A CA 1
ATOM 898 C C . SER A 1 107 ? -6.122 -8.169 0.704 1.00 82.62 107 SER A C 1
ATOM 900 O O . SER A 1 107 ? -6.590 -7.332 1.469 1.00 82.62 107 SER A O 1
ATOM 902 N N . LYS A 1 108 ? -6.386 -8.201 -0.615 1.00 91.19 108 LYS A N 1
ATOM 903 C CA . LYS A 1 108 ? -7.164 -7.206 -1.370 1.00 91.19 108 LYS A CA 1
ATOM 904 C C . LYS A 1 108 ? -6.862 -5.770 -0.909 1.00 91.19 108 LYS A C 1
ATOM 906 O O . LYS A 1 108 ? -7.712 -5.135 -0.290 1.00 91.19 108 LYS A O 1
ATOM 911 N N . PRO A 1 109 ? -5.617 -5.298 -1.095 1.00 94.88 109 PRO A N 1
ATOM 912 C CA . PRO A 1 109 ? -5.184 -4.013 -0.561 1.00 94.88 109 PRO A CA 1
ATOM 913 C C . PRO A 1 109 ? -5.939 -2.846 -1.201 1.00 94.88 109 PRO A C 1
ATOM 915 O O . PRO A 1 109 ? -6.324 -2.913 -2.370 1.00 94.88 109 PRO A O 1
ATOM 918 N N . PHE A 1 110 ? -6.058 -1.753 -0.456 1.00 97.81 110 PHE A N 1
ATOM 919 C CA . PHE A 1 110 ? -6.344 -0.437 -1.012 1.00 97.81 110 PHE A CA 1
ATOM 920 C C . PHE A 1 110 ? -5.033 0.271 -1.332 1.00 97.81 110 PHE A C 1
ATOM 922 O O . PHE A 1 110 ? -4.094 0.203 -0.544 1.00 97.81 110 PHE A O 1
ATOM 929 N N . ARG A 1 111 ? -4.975 0.961 -2.467 1.00 96.50 111 ARG A N 1
ATOM 930 C CA . ARG A 1 111 ? -3.904 1.873 -2.865 1.00 96.50 111 ARG A CA 1
ATOM 931 C C . ARG A 1 111 ? -4.455 3.287 -2.826 1.00 96.50 111 ARG A C 1
ATOM 933 O O . ARG A 1 111 ? -5.396 3.604 -3.550 1.00 96.50 111 ARG A O 1
ATOM 940 N N . VAL A 1 112 ? -3.861 4.130 -2.001 1.00 97.75 112 VAL A N 1
ATOM 941 C CA . VAL A 1 112 ? -4.284 5.516 -1.815 1.00 97.75 112 VAL A CA 1
ATOM 942 C C . VAL A 1 112 ? -3.259 6.415 -2.479 1.00 97.75 112 VAL A C 1
ATOM 944 O O . VAL A 1 112 ? -2.074 6.311 -2.178 1.00 97.75 112 VAL A O 1
ATOM 947 N N . LYS A 1 113 ? -3.709 7.274 -3.395 1.00 96.69 113 LYS A N 1
ATOM 948 C CA . LYS A 1 113 ? -2.886 8.301 -4.034 1.00 96.69 113 LYS A CA 1
ATOM 949 C C . LYS A 1 113 ? -3.079 9.617 -3.300 1.00 96.69 113 LYS A C 1
ATOM 951 O O . LYS A 1 113 ? -4.179 10.171 -3.322 1.00 96.69 113 LYS A O 1
ATOM 956 N N . VAL A 1 114 ? -2.011 10.133 -2.709 1.00 95.88 114 VAL A N 1
ATOM 957 C CA . VAL A 1 114 ? -1.998 11.461 -2.094 1.00 95.88 114 VAL A CA 1
ATOM 958 C C . VAL A 1 114 ? -1.102 12.368 -2.914 1.00 95.88 114 VAL A C 1
ATOM 960 O O . VAL A 1 114 ? 0.042 12.023 -3.198 1.00 95.88 114 VAL A O 1
ATOM 963 N N . ARG A 1 115 ? -1.631 13.522 -3.308 1.00 95.56 115 ARG A N 1
ATOM 964 C CA . ARG A 1 115 ? -0.930 14.533 -4.093 1.00 95.56 115 ARG A CA 1
ATOM 965 C C . ARG A 1 115 ? -0.728 15.787 -3.262 1.00 95.56 115 ARG A C 1
ATOM 967 O O . ARG A 1 115 ? -1.658 16.260 -2.613 1.00 95.56 115 ARG A O 1
ATOM 974 N N . ASN A 1 116 ? 0.478 16.329 -3.301 1.00 92.31 116 ASN A N 1
ATOM 975 C CA . ASN A 1 116 ? 0.786 17.639 -2.764 1.00 92.31 116 ASN A CA 1
ATOM 976 C C . ASN A 1 116 ? 0.463 18.697 -3.828 1.00 92.31 116 ASN A C 1
ATOM 978 O O . ASN A 1 116 ? 1.067 18.725 -4.896 1.00 92.31 116 ASN A O 1
ATOM 982 N N . ILE A 1 117 ? -0.495 19.575 -3.544 1.00 93.31 117 ILE A N 1
ATOM 983 C CA . ILE A 1 117 ? -0.980 20.571 -4.510 1.00 93.31 117 ILE A CA 1
ATOM 984 C C . ILE A 1 117 ? 0.019 21.708 -4.766 1.00 93.31 117 ILE A C 1
ATOM 986 O O . ILE A 1 117 ? -0.160 22.445 -5.729 1.00 93.31 117 ILE A O 1
ATOM 990 N N . LEU A 1 118 ? 1.047 21.877 -3.924 1.00 90.50 118 LEU A N 1
ATOM 991 C CA . LEU A 1 118 ? 2.041 22.946 -4.081 1.00 90.50 118 LEU A CA 1
ATOM 992 C C . LEU A 1 118 ? 3.068 22.643 -5.174 1.00 90.50 118 LEU A C 1
ATOM 994 O O . LEU A 1 118 ? 3.549 23.560 -5.831 1.00 90.50 118 LEU A O 1
ATOM 998 N N . ASN A 1 119 ? 3.436 21.372 -5.340 1.00 90.12 119 ASN A N 1
ATOM 999 C CA . ASN A 1 119 ? 4.474 20.935 -6.279 1.00 90.12 119 ASN A CA 1
ATOM 1000 C C . ASN A 1 119 ? 4.003 19.836 -7.242 1.00 90.12 119 ASN A C 1
ATOM 1002 O O . ASN A 1 119 ? 4.806 19.342 -8.023 1.00 90.12 119 ASN A O 1
ATOM 1006 N N . ASP A 1 120 ? 2.726 19.452 -7.168 1.00 89.44 120 ASP A N 1
ATOM 1007 C CA . ASP A 1 120 ? 2.087 18.391 -7.956 1.00 89.44 120 ASP A CA 1
ATOM 1008 C C . ASP A 1 120 ? 2.712 16.992 -7.790 1.00 89.44 120 ASP A C 1
ATOM 1010 O O . ASP A 1 120 ? 2.359 16.043 -8.495 1.00 89.44 120 ASP A O 1
ATOM 1014 N N . ASN A 1 121 ? 3.601 16.823 -6.806 1.00 90.94 121 ASN A N 1
ATOM 1015 C CA . ASN A 1 121 ? 4.169 15.525 -6.478 1.00 90.94 121 ASN A CA 1
ATOM 1016 C C . ASN A 1 121 ? 3.108 14.649 -5.822 1.00 90.94 121 ASN A C 1
ATOM 1018 O O . ASN A 1 121 ? 2.316 15.110 -4.998 1.00 90.94 121 ASN A O 1
ATOM 1022 N N . TYR A 1 122 ? 3.120 13.363 -6.149 1.00 92.62 122 TYR A N 1
ATOM 1023 C CA . TYR A 1 122 ? 2.227 12.388 -5.546 1.00 92.62 122 TYR A CA 1
ATOM 1024 C C . TYR A 1 122 ? 3.007 11.213 -4.980 1.00 92.62 122 TYR A C 1
ATOM 1026 O O . TYR A 1 122 ? 4.028 10.799 -5.524 1.00 92.62 122 TYR A O 1
ATOM 1034 N N . THR A 1 123 ? 2.450 10.638 -3.925 1.00 92.44 123 THR A N 1
ATOM 1035 C CA . THR A 1 123 ? 2.932 9.405 -3.317 1.00 92.44 123 THR A CA 1
ATOM 1036 C C . THR A 1 123 ? 1.757 8.464 -3.137 1.00 92.44 123 THR A C 1
ATOM 1038 O O . THR A 1 123 ? 0.615 8.889 -2.928 1.00 92.44 123 THR A O 1
ATOM 1041 N N . TYR A 1 124 ? 2.038 7.170 -3.225 1.00 94.75 124 TYR A N 1
ATOM 1042 C CA . TYR A 1 124 ? 1.072 6.147 -2.873 1.00 94.75 124 TYR A CA 1
ATOM 1043 C C . TYR A 1 124 ? 1.412 5.541 -1.516 1.00 94.75 124 TYR A C 1
ATOM 1045 O O . TYR A 1 124 ? 2.573 5.440 -1.129 1.00 94.75 124 TYR A O 1
ATOM 1053 N N . PHE A 1 125 ? 0.393 5.062 -0.823 1.00 95.81 125 PHE A N 1
ATOM 1054 C CA . PHE A 1 125 ? 0.560 4.080 0.241 1.00 95.81 125 PHE A CA 1
ATOM 1055 C C . PHE A 1 125 ? -0.545 3.038 0.134 1.00 95.81 125 PHE A C 1
ATOM 1057 O O . PHE A 1 125 ? -1.559 3.240 -0.547 1.00 95.81 125 PHE A O 1
ATOM 1064 N N . TYR A 1 126 ? -0.341 1.903 0.788 1.00 95.75 126 TYR A N 1
ATOM 1065 C CA . TYR A 1 126 ? -1.289 0.806 0.779 1.00 95.75 126 TYR A CA 1
ATOM 1066 C C . TYR A 1 126 ? -1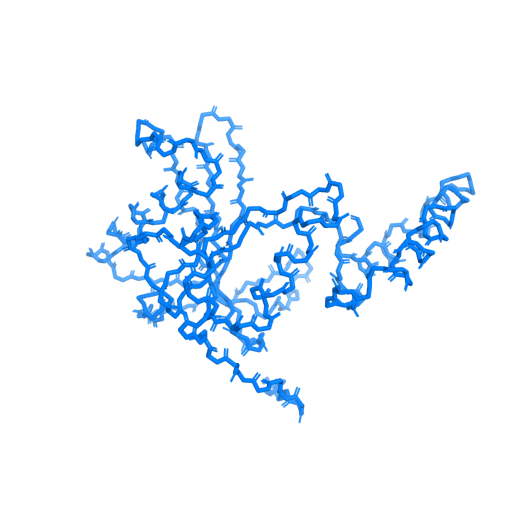.902 0.600 2.154 1.00 95.75 126 TYR A C 1
ATOM 1068 O O . TYR A 1 126 ? -1.183 0.537 3.144 1.00 95.75 126 TYR A O 1
ATOM 1076 N N . VAL A 1 127 ? -3.220 0.414 2.193 1.00 97.06 127 VAL A N 1
ATOM 1077 C CA . VAL A 1 127 ? -3.954 -0.028 3.384 1.00 97.06 127 VAL A CA 1
ATOM 1078 C C . VAL A 1 127 ? -4.355 -1.482 3.177 1.00 97.06 127 VAL A C 1
ATOM 1080 O O . VAL A 1 127 ? -5.013 -1.837 2.195 1.00 97.06 127 VAL A O 1
ATOM 1083 N N . LYS A 1 128 ? -3.930 -2.355 4.085 1.00 95.50 128 LYS A N 1
ATOM 1084 C CA . LYS A 1 128 ? -4.094 -3.808 3.991 1.00 95.50 128 LYS A CA 1
ATOM 1085 C C . LYS A 1 128 ? -4.675 -4.354 5.286 1.00 95.50 128 LYS A C 1
ATOM 1087 O O . LYS A 1 128 ? -4.446 -3.797 6.357 1.00 95.50 128 LYS A O 1
ATOM 1092 N N . LYS A 1 129 ? -5.336 -5.510 5.200 1.00 94.25 129 LYS A N 1
ATOM 1093 C CA . LYS A 1 129 ? -5.535 -6.346 6.387 1.00 94.25 129 LYS A CA 1
ATOM 1094 C C . LYS A 1 129 ? -4.173 -6.745 6.941 1.00 94.25 129 LYS A C 1
ATOM 1096 O O . LYS A 1 129 ? -3.313 -7.211 6.186 1.00 94.25 129 LYS A O 1
ATOM 1101 N N . ALA A 1 130 ? -3.983 -6.536 8.234 1.00 93.31 130 ALA A N 1
ATOM 1102 C CA . ALA A 1 130 ? -2.755 -6.878 8.915 1.00 93.31 130 ALA A CA 1
ATOM 1103 C C . ALA A 1 130 ? -2.582 -8.396 8.933 1.00 93.31 130 ALA A C 1
ATOM 1105 O O . ALA A 1 130 ? -3.484 -9.153 9.291 1.00 93.31 130 ALA A O 1
ATOM 1106 N N . ASP A 1 131 ? -1.394 -8.827 8.539 1.00 93.00 131 ASP A N 1
ATOM 1107 C CA . ASP A 1 131 ? -1.008 -10.225 8.496 1.00 93.00 131 ASP A CA 1
ATOM 1108 C C . ASP A 1 131 ? 0.381 -10.350 9.112 1.00 93.00 131 ASP A C 1
ATOM 1110 O O . ASP A 1 131 ? 1.321 -9.675 8.680 1.00 93.00 131 ASP A O 1
ATOM 1114 N N . ALA A 1 132 ? 0.515 -11.212 10.120 1.00 92.94 132 ALA A N 1
ATOM 1115 C CA . ALA A 1 132 ? 1.748 -11.345 10.887 1.00 92.94 132 ALA A CA 1
ATOM 1116 C C . ALA A 1 132 ? 2.950 -11.654 9.991 1.00 92.94 132 ALA A C 1
ATOM 1118 O O . ALA A 1 132 ? 4.032 -11.118 10.200 1.00 92.94 132 ALA A O 1
ATOM 1119 N N . SER A 1 133 ? 2.770 -12.474 8.955 1.00 90.44 133 SER A N 1
ATOM 1120 C CA . SER A 1 133 ? 3.880 -12.834 8.076 1.00 90.44 133 SER A CA 1
ATOM 1121 C C . SER A 1 133 ? 4.296 -11.709 7.121 1.00 90.44 133 SER A C 1
ATOM 1123 O O . SER A 1 133 ? 5.470 -11.647 6.765 1.00 90.44 133 SER A O 1
ATOM 1125 N N . ARG A 1 134 ? 3.401 -10.776 6.752 1.00 90.06 134 ARG A N 1
ATOM 1126 C CA . ARG A 1 134 ? 3.814 -9.533 6.070 1.00 90.06 134 ARG A CA 1
ATOM 1127 C C . ARG A 1 134 ? 4.561 -8.608 7.027 1.00 90.06 134 ARG A C 1
ATOM 1129 O O . ARG A 1 134 ? 5.592 -8.082 6.634 1.00 90.06 134 ARG A O 1
ATOM 1136 N N . VAL A 1 135 ? 4.086 -8.460 8.263 1.00 92.38 135 VAL A N 1
ATOM 1137 C CA . VAL A 1 135 ? 4.744 -7.621 9.279 1.00 92.38 135 VAL A CA 1
ATOM 1138 C C . VAL A 1 135 ? 6.151 -8.126 9.600 1.00 92.38 135 VAL A C 1
ATOM 1140 O O . VAL A 1 135 ? 7.090 -7.341 9.578 1.00 92.38 135 VAL A O 1
ATOM 1143 N N . TYR A 1 136 ? 6.331 -9.434 9.809 1.00 90.94 136 TYR A N 1
ATOM 1144 C CA . TYR A 1 136 ? 7.668 -10.012 9.973 1.00 90.94 136 TYR A CA 1
ATOM 1145 C C . TYR A 1 136 ? 8.560 -9.758 8.755 1.00 90.94 136 TYR A C 1
ATOM 1147 O O . TYR A 1 136 ? 9.729 -9.433 8.921 1.00 90.94 136 TYR A O 1
ATOM 1155 N N . GLY A 1 137 ? 8.013 -9.878 7.540 1.00 86.88 137 GLY A N 1
ATOM 1156 C CA . GLY A 1 137 ? 8.747 -9.557 6.317 1.00 86.88 137 GLY A CA 1
ATOM 1157 C C . GLY A 1 137 ? 9.211 -8.100 6.277 1.00 86.88 137 GLY A C 1
ATOM 1158 O O . GLY A 1 137 ? 10.370 -7.854 5.974 1.00 86.88 137 GLY A O 1
ATOM 1159 N N . LEU A 1 138 ? 8.335 -7.159 6.638 1.00 88.88 138 LEU A N 1
ATOM 1160 C CA . LEU A 1 138 ? 8.648 -5.727 6.691 1.00 88.88 138 LEU A CA 1
ATOM 1161 C C . LEU A 1 138 ? 9.715 -5.402 7.742 1.00 88.88 138 LEU A C 1
ATOM 1163 O O . LEU A 1 138 ? 10.625 -4.632 7.464 1.00 88.88 138 LEU A O 1
ATOM 1167 N N . GLU A 1 139 ? 9.650 -6.017 8.923 1.00 89.81 139 GLU A N 1
ATOM 1168 C CA . GLU A 1 139 ? 10.675 -5.848 9.961 1.00 89.81 139 GLU A CA 1
ATOM 1169 C C . GLU A 1 139 ? 12.034 -6.407 9.530 1.00 89.81 139 GLU A C 1
ATOM 1171 O O . GLU A 1 139 ? 13.069 -5.770 9.711 1.00 89.81 139 GLU A O 1
ATOM 1176 N N . LEU A 1 140 ? 12.046 -7.584 8.906 1.00 85.88 140 LEU A N 1
ATOM 1177 C CA . LEU A 1 140 ? 13.280 -8.177 8.395 1.00 85.88 140 LEU A CA 1
ATOM 1178 C C . LEU A 1 140 ? 13.873 -7.344 7.258 1.00 85.88 140 LEU A C 1
ATOM 1180 O O . LEU A 1 140 ? 15.086 -7.145 7.216 1.00 85.88 140 LEU A O 1
ATOM 1184 N N . GLU A 1 141 ? 13.029 -6.824 6.371 1.00 81.44 141 GLU A N 1
ATOM 1185 C CA . GLU A 1 141 ? 13.440 -5.883 5.334 1.00 81.44 141 GLU A CA 1
ATOM 1186 C C . GLU A 1 141 ? 14.023 -4.613 5.962 1.00 81.44 141 GLU A C 1
ATOM 1188 O O . GLU A 1 141 ? 15.128 -4.232 5.602 1.00 81.44 141 GLU A O 1
ATOM 1193 N N . HIS A 1 142 ? 13.375 -4.033 6.972 1.00 85.25 142 HIS A N 1
ATOM 1194 C CA . HIS A 1 142 ? 13.871 -2.852 7.684 1.00 85.25 142 HIS A CA 1
ATOM 1195 C C . HIS A 1 142 ? 15.219 -3.083 8.392 1.00 85.25 142 HIS A C 1
ATOM 1197 O O . HIS A 1 142 ? 16.057 -2.190 8.444 1.00 85.25 142 HIS A O 1
ATOM 1203 N N . MET A 1 143 ? 15.452 -4.273 8.950 1.00 84.06 143 MET A N 1
ATOM 1204 C CA . MET A 1 143 ? 16.711 -4.587 9.640 1.00 84.06 143 MET A CA 1
ATOM 1205 C C . MET A 1 143 ? 17.863 -4.911 8.685 1.00 84.06 143 MET A C 1
ATOM 1207 O O . MET A 1 143 ? 19.027 -4.689 9.019 1.00 84.06 143 MET A O 1
ATOM 1211 N N . LEU A 1 144 ? 17.564 -5.510 7.531 1.00 79.62 144 LEU A N 1
ATOM 1212 C CA . LEU A 1 144 ? 18.585 -6.062 6.641 1.00 79.62 144 LEU A CA 1
ATOM 1213 C C . LEU A 1 144 ? 18.817 -5.189 5.407 1.00 79.62 144 LEU A C 1
ATOM 1215 O O . LEU A 1 144 ? 19.943 -5.126 4.910 1.00 79.62 144 LEU A O 1
ATOM 1219 N N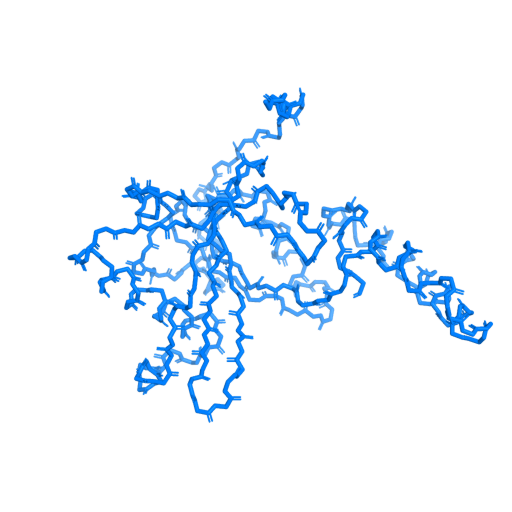 . SER A 1 145 ? 17.785 -4.547 4.869 1.00 75.94 145 SER A N 1
ATOM 1220 C CA . SER A 1 145 ? 17.862 -3.738 3.652 1.00 75.94 145 SER A CA 1
ATOM 1221 C C . SER A 1 145 ? 18.582 -2.409 3.906 1.00 75.94 145 SER A C 1
ATOM 1223 O O . SER A 1 145 ? 18.423 -1.818 4.967 1.00 75.94 145 SER A O 1
ATOM 1225 N N . PRO A 1 146 ? 19.367 -1.897 2.939 1.00 74.94 146 PRO A N 1
ATOM 1226 C CA . PRO A 1 146 ? 19.849 -0.517 3.002 1.00 74.94 146 PRO A CA 1
ATOM 1227 C C . PRO A 1 146 ? 18.719 0.511 2.831 1.00 74.94 146 PRO A C 1
ATOM 1229 O O . PRO A 1 146 ? 18.919 1.683 3.136 1.00 74.94 146 PRO A O 1
ATOM 1232 N N . TYR A 1 147 ? 17.565 0.091 2.302 1.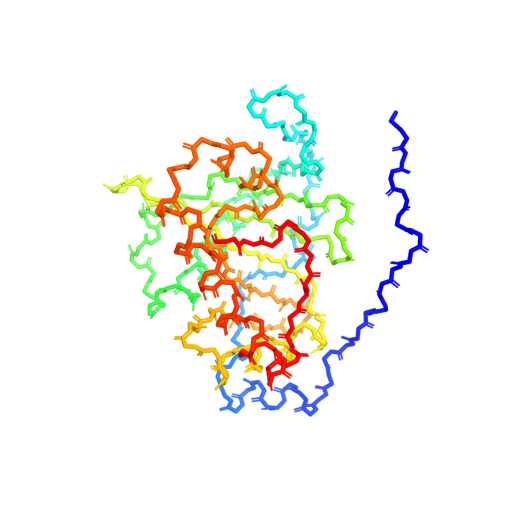00 75.50 147 TYR A N 1
ATOM 1233 C CA . TYR A 1 147 ? 16.395 0.938 2.128 1.00 75.50 147 TYR A CA 1
ATOM 1234 C C . TYR A 1 147 ? 15.306 0.524 3.111 1.00 75.50 147 TYR A C 1
ATOM 1236 O O . TYR A 1 147 ? 14.804 -0.601 3.058 1.00 75.50 147 TYR A O 1
ATOM 1244 N N . ASN A 1 148 ? 14.950 1.454 3.990 1.00 81.62 148 ASN A N 1
ATOM 1245 C CA . ASN A 1 148 ? 13.919 1.257 4.992 1.00 81.62 148 ASN A CA 1
ATOM 1246 C C . ASN A 1 148 ? 12.569 1.657 4.408 1.00 81.62 148 ASN A C 1
ATOM 1248 O O . ASN A 1 148 ? 12.365 2.822 4.080 1.00 81.62 148 ASN A O 1
ATOM 1252 N N . LEU A 1 149 ? 11.648 0.699 4.325 1.00 85.31 149 LEU A N 1
ATOM 1253 C CA . LEU A 1 149 ? 10.264 0.980 3.966 1.00 85.31 149 LEU A CA 1
ATOM 1254 C C . LEU A 1 149 ? 9.491 1.437 5.205 1.00 85.31 149 LEU A C 1
ATOM 1256 O O . LEU A 1 149 ? 9.534 0.766 6.244 1.00 85.31 149 LEU A O 1
ATOM 1260 N N . ASN A 1 150 ? 8.756 2.542 5.097 1.00 91.06 150 ASN A N 1
ATOM 1261 C CA . ASN A 1 150 ? 7.882 2.974 6.178 1.00 91.06 150 ASN A CA 1
ATOM 1262 C C . ASN A 1 150 ? 6.617 2.117 6.220 1.00 91.06 150 ASN A C 1
ATOM 1264 O O . ASN A 1 150 ? 5.976 1.840 5.201 1.00 91.06 150 ASN A O 1
ATOM 1268 N N . PHE A 1 151 ? 6.234 1.697 7.421 1.00 93.75 151 PHE A N 1
ATOM 1269 C CA . PHE A 1 151 ? 4.976 1.005 7.641 1.00 93.75 151 PHE A CA 1
ATOM 1270 C C . PHE A 1 151 ? 4.468 1.230 9.065 1.00 93.75 151 PHE A C 1
ATOM 1272 O O . PHE A 1 151 ? 5.245 1.448 9.995 1.00 93.75 151 PHE A O 1
ATOM 1279 N N . LEU A 1 152 ? 3.151 1.152 9.221 1.00 93.75 152 LEU A N 1
ATOM 1280 C CA . LEU A 1 152 ? 2.429 1.329 10.474 1.00 93.75 152 LEU A CA 1
ATOM 1281 C C . LEU A 1 152 ? 1.463 0.169 10.660 1.00 93.75 152 LEU A C 1
ATOM 1283 O O . LEU A 1 152 ? 0.820 -0.282 9.710 1.00 93.75 152 LEU A O 1
ATOM 1287 N N . VAL A 1 153 ? 1.318 -0.295 11.894 1.00 94.62 153 VAL A N 1
ATOM 1288 C CA . VAL A 1 153 ? 0.360 -1.346 12.233 1.00 94.62 153 VAL A CA 1
ATOM 1289 C C . VAL A 1 153 ? -0.532 -0.853 13.352 1.00 94.62 153 VAL A C 1
ATOM 1291 O O . VAL A 1 153 ? -0.046 -0.357 14.359 1.00 94.62 153 VAL A O 1
ATOM 1294 N N . TYR A 1 154 ? -1.838 -1.044 13.218 1.00 93.75 154 TYR A N 1
ATOM 1295 C CA . TYR A 1 154 ? -2.757 -0.844 14.328 1.00 93.75 154 TYR A CA 1
ATOM 1296 C C . TYR A 1 154 ? -3.895 -1.848 14.251 1.00 93.75 154 TYR A C 1
ATOM 1298 O O . TYR A 1 154 ? -4.614 -1.914 13.254 1.00 93.75 154 TYR A O 1
ATOM 1306 N N . LYS A 1 155 ? -4.063 -2.627 15.324 1.00 90.06 155 LYS A N 1
ATOM 1307 C CA . LYS A 1 155 ? -5.016 -3.744 15.386 1.00 90.06 155 LYS A CA 1
ATOM 1308 C C . LYS A 1 155 ? -4.851 -4.680 14.175 1.00 90.06 155 LYS A C 1
ATOM 1310 O O . LYS A 1 155 ? -3.829 -5.346 14.048 1.00 90.06 155 LYS A O 1
ATOM 1315 N N . ASP A 1 156 ? -5.852 -4.731 13.310 1.00 90.94 156 ASP A N 1
ATOM 1316 C CA . ASP A 1 156 ? -5.974 -5.573 12.125 1.00 90.94 156 ASP A CA 1
ATOM 1317 C C . ASP A 1 156 ? -5.716 -4.809 10.817 1.00 90.94 156 ASP A C 1
ATOM 1319 O O . ASP A 1 156 ? -5.976 -5.328 9.731 1.00 90.94 156 ASP A O 1
ATOM 1323 N N . THR A 1 157 ? -5.180 -3.591 10.898 1.00 95.31 157 THR A N 1
ATOM 1324 C CA . THR A 1 157 ? -4.846 -2.759 9.742 1.00 95.31 157 THR A CA 1
ATOM 1325 C C . THR A 1 157 ? -3.337 -2.541 9.659 1.00 95.31 157 THR A C 1
ATOM 1327 O O . THR A 1 157 ? -2.685 -2.162 10.632 1.00 95.31 157 THR A O 1
ATOM 1330 N N . LEU A 1 158 ? -2.785 -2.803 8.477 1.00 95.69 158 LEU A N 1
ATOM 1331 C CA . LEU A 1 158 ? -1.402 -2.531 8.102 1.00 95.69 158 LEU A CA 1
ATOM 1332 C C . LEU A 1 158 ? -1.402 -1.428 7.047 1.00 95.69 158 LEU A C 1
ATOM 1334 O O . LEU A 1 158 ? -2.095 -1.537 6.034 1.00 95.69 158 LEU A O 1
ATOM 1338 N N . ILE A 1 159 ? -0.587 -0.408 7.267 1.00 95.88 159 ILE A N 1
ATOM 1339 C CA . ILE A 1 159 ? -0.306 0.647 6.304 1.00 95.88 159 ILE A CA 1
ATOM 1340 C C . ILE A 1 159 ? 1.150 0.508 5.896 1.00 95.88 159 ILE A C 1
ATOM 1342 O O . ILE A 1 159 ? 2.016 0.444 6.759 1.00 95.88 159 ILE A O 1
ATOM 1346 N N . GLU A 1 160 ? 1.430 0.443 4.603 1.00 93.19 160 GLU A N 1
ATOM 1347 C CA . GLU A 1 160 ? 2.802 0.382 4.099 1.00 93.19 160 GLU A CA 1
ATOM 1348 C C . GLU A 1 160 ? 3.007 1.386 2.970 1.00 93.19 160 GLU A C 1
ATOM 1350 O O . GLU A 1 160 ? 2.112 1.631 2.154 1.00 93.19 160 GLU A O 1
ATOM 1355 N N . GLU A 1 161 ? 4.196 1.969 2.938 1.00 91.69 161 GLU A N 1
ATOM 1356 C CA . GLU A 1 161 ? 4.639 2.872 1.890 1.00 91.69 161 GLU A CA 1
ATOM 1357 C C . GLU A 1 161 ? 4.688 2.168 0.528 1.00 91.69 161 GLU A C 1
ATOM 1359 O O . GLU A 1 161 ? 4.867 0.950 0.412 1.00 91.69 161 GLU A O 1
ATOM 1364 N N . HIS A 1 162 ? 4.486 2.944 -0.532 1.00 88.62 162 HIS A N 1
ATOM 1365 C CA . HIS A 1 162 ? 4.655 2.454 -1.887 1.00 88.62 162 HIS A CA 1
ATOM 1366 C C . HIS A 1 162 ? 6.128 2.407 -2.281 1.00 88.62 162 HIS A C 1
ATOM 1368 O O . HIS A 1 162 ? 6.831 3.412 -2.234 1.00 88.62 162 HIS A O 1
ATOM 1374 N N . ILE A 1 163 ? 6.557 1.252 -2.780 1.00 83.75 163 ILE A N 1
ATOM 1375 C CA . ILE A 1 163 ? 7.857 1.107 -3.427 1.00 83.75 163 ILE A CA 1
ATOM 1376 C C . ILE A 1 163 ? 7.730 1.642 -4.853 1.00 83.75 163 ILE A C 1
ATOM 1378 O O . ILE A 1 163 ? 7.026 1.054 -5.672 1.00 83.75 163 ILE A O 1
ATOM 1382 N N . SER A 1 164 ? 8.397 2.762 -5.125 1.00 81.38 164 SER A N 1
ATOM 1383 C CA . SER A 1 164 ? 8.491 3.322 -6.475 1.00 81.38 164 SER A CA 1
ATOM 1384 C C . SER A 1 164 ? 9.425 2.477 -7.336 1.00 81.38 164 SER A C 1
ATOM 1386 O O . SER A 1 164 ? 10.481 2.059 -6.870 1.00 81.38 164 SER A O 1
ATOM 1388 N N . GLY A 1 165 ? 9.069 2.273 -8.600 1.00 80.25 165 GLY A N 1
ATOM 1389 C CA . GLY A 1 165 ? 9.926 1.599 -9.571 1.00 80.25 165 GLY A CA 1
ATOM 1390 C C . GLY A 1 165 ? 9.143 1.139 -10.792 1.00 80.25 165 GLY A C 1
ATOM 1391 O O . GLY A 1 165 ? 7.970 1.489 -10.959 1.00 80.25 165 GLY A O 1
ATOM 1392 N N . ILE A 1 166 ? 9.783 0.324 -11.626 1.00 81.81 166 ILE A N 1
ATOM 1393 C CA . ILE A 1 166 ? 9.152 -0.277 -12.807 1.00 81.81 166 ILE A CA 1
ATOM 1394 C C . ILE A 1 166 ? 8.966 -1.769 -12.531 1.00 81.81 166 ILE A C 1
ATOM 1396 O O . ILE A 1 166 ? 9.932 -2.414 -12.127 1.00 81.81 166 ILE A O 1
ATOM 1400 N N . PRO A 1 167 ? 7.765 -2.345 -12.719 1.00 82.88 167 PRO A N 1
ATOM 1401 C CA . PRO A 1 167 ? 7.582 -3.788 -12.604 1.00 82.88 167 PRO A CA 1
ATOM 1402 C C . PRO A 1 167 ? 8.601 -4.534 -13.471 1.00 82.88 167 PRO A C 1
ATOM 1404 O O . PRO A 1 167 ? 8.779 -4.209 -14.646 1.00 82.88 167 PRO A O 1
ATOM 1407 N N . GLY A 1 168 ? 9.298 -5.517 -12.902 1.00 82.56 168 GLY A N 1
ATOM 1408 C CA . GLY A 1 168 ? 10.405 -6.188 -13.583 1.00 82.56 168 GLY A CA 1
ATOM 1409 C C . GLY A 1 168 ? 9.994 -6.883 -14.879 1.00 82.56 168 GLY A C 1
ATOM 1410 O O . GLY A 1 168 ? 10.747 -6.880 -15.850 1.00 82.56 168 GLY A O 1
ATOM 1411 N N . ASP A 1 169 ? 8.782 -7.423 -14.940 1.00 83.50 169 ASP A N 1
ATOM 1412 C CA . ASP A 1 169 ? 8.208 -8.012 -16.145 1.00 83.50 169 ASP A CA 1
ATOM 1413 C C . ASP A 1 169 ? 7.925 -6.969 -17.234 1.00 83.50 169 ASP A C 1
ATOM 1415 O O . ASP A 1 169 ? 8.227 -7.211 -18.406 1.00 83.50 169 ASP A O 1
ATOM 1419 N N . GLU A 1 170 ? 7.407 -5.797 -16.863 1.00 85.50 170 GLU A N 1
ATOM 1420 C CA . GLU A 1 170 ? 7.233 -4.668 -17.777 1.00 85.50 170 GLU A CA 1
ATOM 1421 C C . GLU A 1 170 ? 8.586 -4.158 -18.285 1.00 85.50 170 GLU A C 1
ATOM 1423 O O . GLU A 1 170 ? 8.762 -3.984 -19.493 1.00 85.50 170 GLU A O 1
ATOM 1428 N N . PHE A 1 171 ? 9.563 -3.998 -17.389 1.00 87.50 171 PHE A N 1
ATOM 1429 C CA . PHE A 1 171 ? 10.922 -3.585 -17.731 1.00 87.50 171 PHE A CA 1
ATOM 1430 C C . PHE A 1 171 ? 11.571 -4.558 -18.725 1.00 87.50 171 PHE A C 1
ATOM 1432 O O . PHE A 1 171 ? 12.058 -4.142 -19.778 1.00 87.50 171 PHE A O 1
ATOM 1439 N N . ILE A 1 172 ? 11.530 -5.864 -18.440 1.00 87.75 172 ILE A N 1
ATOM 1440 C CA . ILE A 1 172 ? 12.092 -6.907 -19.312 1.00 87.75 172 ILE A CA 1
ATOM 1441 C C . ILE A 1 172 ? 11.418 -6.900 -20.685 1.00 87.75 172 ILE A C 1
ATOM 1443 O O . ILE A 1 172 ? 12.088 -7.091 -21.699 1.00 87.75 172 ILE A O 1
ATOM 1447 N N . LYS A 1 173 ? 10.100 -6.697 -20.735 1.00 88.81 173 LYS A N 1
ATOM 1448 C CA . LYS A 1 173 ? 9.340 -6.762 -21.984 1.00 88.81 173 LYS A CA 1
ATOM 1449 C C . LYS A 1 173 ? 9.506 -5.512 -22.847 1.00 88.81 173 LYS A C 1
ATOM 1451 O O . LYS A 1 173 ? 9.646 -5.640 -24.060 1.00 88.81 173 LYS A O 1
ATOM 1456 N N . ASN A 1 174 ? 9.450 -4.331 -22.236 1.00 89.38 174 ASN A N 1
ATOM 1457 C CA . ASN A 1 174 ? 9.266 -3.069 -22.952 1.00 89.38 174 ASN A CA 1
ATOM 1458 C C . ASN A 1 174 ? 10.506 -2.164 -22.946 1.00 89.38 174 ASN A C 1
ATOM 1460 O O . ASN A 1 174 ? 10.533 -1.223 -23.725 1.00 89.38 174 ASN A O 1
ATOM 1464 N N . MET A 1 175 ? 11.495 -2.397 -22.074 1.00 90.12 175 MET A N 1
ATOM 1465 C CA . MET A 1 175 ? 12.651 -1.495 -21.916 1.00 90.12 175 MET A CA 1
ATOM 1466 C C . MET A 1 175 ? 13.988 -2.197 -22.142 1.00 90.12 175 MET A C 1
ATOM 1468 O O . MET A 1 175 ? 14.858 -1.673 -22.831 1.00 90.12 175 MET A O 1
ATOM 1472 N N . LEU A 1 176 ? 14.148 -3.414 -21.613 1.00 90.69 176 LEU A N 1
ATOM 1473 C CA . LEU A 1 176 ? 15.377 -4.193 -21.758 1.00 90.69 176 LEU A CA 1
ATOM 1474 C C . LEU A 1 176 ? 15.811 -4.419 -23.223 1.00 90.69 176 LEU A C 1
ATOM 1476 O O . LEU A 1 176 ? 17.022 -4.394 -23.470 1.00 90.69 176 LEU A O 1
ATOM 1480 N N . PRO A 1 177 ? 14.910 -4.636 -24.209 1.00 93.75 177 PRO A N 1
ATOM 1481 C CA . PRO A 1 177 ? 15.313 -4.784 -25.608 1.00 93.75 177 PRO A CA 1
ATOM 1482 C C . PRO A 1 177 ? 16.066 -3.561 -26.143 1.00 93.75 177 PRO A C 1
ATOM 1484 O O . PRO A 1 177 ? 17.091 -3.741 -26.810 1.00 93.75 177 PRO A O 1
ATOM 1487 N N . ASP A 1 178 ? 15.625 -2.363 -25.757 1.00 94.19 178 ASP A N 1
ATOM 1488 C CA . ASP A 1 178 ? 16.124 -1.074 -26.246 1.00 94.19 178 ASP A CA 1
ATOM 1489 C C . ASP A 1 178 ? 17.412 -0.612 -25.543 1.00 94.19 178 ASP 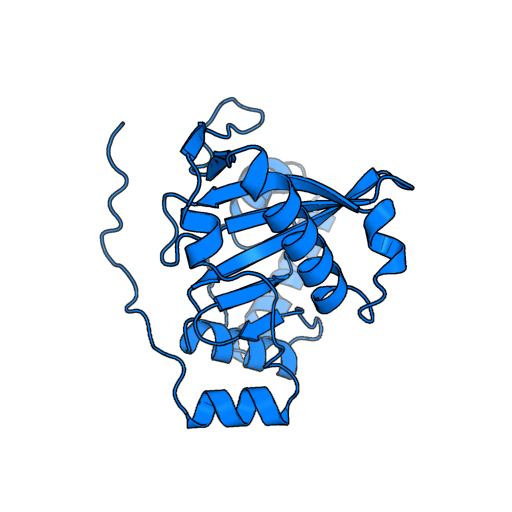A C 1
ATOM 1491 O O . ASP A 1 178 ? 18.092 0.293 -26.024 1.00 94.19 178 ASP A O 1
ATOM 1495 N N . CYS A 1 179 ? 17.802 -1.263 -24.441 1.00 93.44 179 CYS A N 1
ATOM 1496 C CA . CYS A 1 179 ? 19.049 -0.964 -23.741 1.00 93.44 179 CYS A CA 1
ATOM 1497 C C . CYS A 1 179 ? 20.296 -1.269 -24.593 1.00 93.44 179 CYS A C 1
ATOM 1499 O O . CYS A 1 179 ? 20.414 -2.319 -25.246 1.00 93.44 179 CYS A O 1
ATOM 1501 N N . LEU A 1 180 ? 21.294 -0.393 -24.490 1.00 96.06 180 LEU A N 1
ATOM 1502 C CA . LEU A 1 180 ? 22.623 -0.555 -25.067 1.00 96.06 180 LEU A CA 1
ATOM 1503 C C . LEU A 1 180 ? 23.358 -1.760 -24.442 1.00 96.06 180 LEU A C 1
ATOM 1505 O O . LEU A 1 180 ? 23.100 -2.131 -23.293 1.00 96.06 180 LEU A O 1
ATOM 1509 N N . PRO A 1 181 ? 24.343 -2.360 -25.139 1.00 94.94 181 PRO A N 1
ATOM 1510 C CA . PRO A 1 181 ? 25.118 -3.486 -24.602 1.00 94.94 181 PRO A CA 1
ATOM 1511 C C . PRO A 1 181 ? 25.783 -3.204 -23.244 1.00 94.94 181 PRO A C 1
ATOM 1513 O O . PRO A 1 181 ? 25.844 -4.082 -22.378 1.00 94.94 181 PRO A O 1
ATOM 1516 N N . ASN A 1 182 ? 26.241 -1.967 -23.029 1.00 93.75 182 ASN A N 1
ATOM 1517 C CA . ASN A 1 182 ? 26.847 -1.549 -21.764 1.00 93.75 182 ASN A CA 1
ATOM 1518 C C . ASN A 1 182 ? 25.817 -1.502 -20.625 1.00 93.75 182 ASN A C 1
ATOM 1520 O O . ASN A 1 182 ? 26.112 -1.958 -19.523 1.00 93.75 182 ASN A O 1
ATOM 1524 N N . GLU A 1 183 ? 24.604 -1.014 -20.896 1.00 93.31 183 GLU A N 1
ATOM 1525 C CA . GLU A 1 183 ? 23.504 -0.970 -19.924 1.00 93.31 183 GLU A CA 1
ATOM 1526 C C . GLU A 1 183 ? 23.058 -2.386 -19.554 1.00 93.31 183 GLU A C 1
ATOM 1528 O O . GLU A 1 183 ? 22.978 -2.720 -18.375 1.00 93.31 183 GLU A O 1
ATOM 1533 N N . LYS A 1 184 ? 22.896 -3.269 -20.549 1.00 92.56 184 LYS A N 1
ATOM 1534 C CA . LYS A 1 184 ? 22.606 -4.698 -20.332 1.00 92.56 184 LYS A CA 1
ATOM 1535 C C . LYS A 1 184 ? 23.661 -5.367 -19.446 1.00 92.56 184 LYS A C 1
ATOM 1537 O O . LYS A 1 184 ? 23.318 -6.125 -18.540 1.00 92.56 184 LYS A O 1
ATOM 1542 N N . SER A 1 185 ? 24.938 -5.051 -19.662 1.00 93.00 185 SER A N 1
ATOM 1543 C CA . SER A 1 185 ? 26.039 -5.572 -18.842 1.00 93.00 185 SER A CA 1
ATOM 1544 C C . SER A 1 185 ? 25.999 -5.045 -17.402 1.00 93.00 185 SER A C 1
ATOM 1546 O O . SER A 1 185 ? 26.261 -5.800 -16.465 1.00 93.00 185 SER A O 1
ATOM 1548 N N . GLN A 1 186 ? 25.648 -3.771 -17.199 1.00 91.50 186 GLN A N 1
ATOM 1549 C CA . GLN A 1 186 ? 25.472 -3.196 -15.860 1.00 91.50 186 GLN A CA 1
ATOM 1550 C C . GLN A 1 186 ? 24.280 -3.820 -15.129 1.00 91.50 186 GLN A C 1
ATOM 1552 O O . GLN A 1 186 ? 24.432 -4.233 -13.982 1.00 91.50 186 GLN A O 1
ATOM 1557 N N . ILE A 1 187 ? 23.138 -3.971 -15.804 1.00 89.38 187 ILE A N 1
ATOM 1558 C CA . ILE A 1 187 ? 21.945 -4.635 -15.259 1.00 89.38 187 ILE A CA 1
ATOM 1559 C C . ILE A 1 187 ? 22.285 -6.067 -14.840 1.00 89.38 187 ILE A C 1
ATOM 1561 O O . ILE A 1 187 ? 21.986 -6.464 -13.718 1.00 89.38 187 ILE A O 1
ATOM 1565 N N . ALA A 1 188 ? 22.979 -6.830 -15.692 1.00 88.31 188 ALA A N 1
ATOM 1566 C CA . ALA A 1 188 ? 23.413 -8.185 -15.358 1.00 88.31 188 ALA A CA 1
ATOM 1567 C C . ALA A 1 188 ? 24.332 -8.210 -14.123 1.00 88.31 188 ALA A C 1
ATOM 1569 O O . ALA A 1 188 ? 24.180 -9.064 -13.250 1.00 88.31 188 ALA A O 1
ATOM 1570 N N . LYS A 1 189 ? 25.256 -7.248 -14.007 1.00 90.31 189 LYS A N 1
ATOM 1571 C CA . LYS A 1 189 ? 26.145 -7.122 -12.845 1.00 90.31 189 LYS A CA 1
ATOM 1572 C C . LYS A 1 189 ? 25.372 -6.820 -11.559 1.00 90.31 189 LYS A C 1
ATOM 1574 O O . LYS A 1 189 ? 25.658 -7.437 -10.532 1.00 90.31 189 LYS A O 1
ATOM 1579 N N . GLU A 1 190 ? 24.418 -5.893 -11.595 1.00 85.62 190 GLU A N 1
ATOM 1580 C CA . GLU A 1 190 ? 23.579 -5.584 -10.432 1.00 85.62 190 GLU A CA 1
ATOM 1581 C C . GLU A 1 190 ? 22.644 -6.744 -10.080 1.00 85.62 190 GLU A C 1
ATOM 1583 O O . GLU A 1 190 ? 22.493 -7.053 -8.901 1.00 85.62 190 GLU A O 1
ATOM 1588 N N . PHE A 1 191 ? 22.121 -7.469 -11.069 1.00 81.75 191 PHE A N 1
ATOM 1589 C CA . PHE A 1 191 ? 21.316 -8.668 -10.842 1.00 81.75 191 PHE A CA 1
ATOM 1590 C C . PHE A 1 191 ? 22.110 -9.780 -10.143 1.00 81.75 191 PHE A C 1
ATOM 1592 O O . PHE A 1 191 ? 21.619 -10.370 -9.183 1.00 81.75 191 PHE A O 1
ATOM 1599 N N . VAL A 1 192 ? 23.358 -10.037 -10.554 1.00 83.12 192 VAL A N 1
ATOM 1600 C CA . VAL A 1 192 ? 24.230 -11.010 -9.868 1.00 83.12 192 VAL A CA 1
ATOM 1601 C C . VAL A 1 192 ? 24.484 -10.577 -8.422 1.00 83.12 192 VAL A C 1
ATOM 1603 O O . VAL A 1 192 ? 24.314 -11.378 -7.507 1.00 83.12 192 VAL A O 1
ATOM 1606 N N . LYS A 1 193 ? 24.816 -9.300 -8.183 1.00 80.44 193 LYS A N 1
ATOM 1607 C CA . LYS A 1 193 ? 24.990 -8.773 -6.815 1.00 80.44 193 LYS A CA 1
ATOM 1608 C C . LYS A 1 193 ? 23.718 -8.910 -5.980 1.00 80.44 193 LYS A C 1
ATOM 1610 O O . LYS A 1 193 ? 23.807 -9.237 -4.799 1.00 80.44 193 LYS A O 1
ATOM 1615 N N . PHE A 1 194 ? 22.559 -8.618 -6.567 1.00 76.31 194 PHE A N 1
ATOM 1616 C CA . PHE A 1 194 ? 21.261 -8.771 -5.923 1.00 76.31 194 PHE A CA 1
ATOM 1617 C C . PHE A 1 194 ? 21.023 -10.230 -5.541 1.00 76.31 194 PHE A C 1
ATOM 1619 O O . PHE A 1 194 ? 20.765 -10.500 -4.376 1.00 76.31 194 PHE A O 1
ATOM 1626 N N . ASN A 1 195 ? 21.203 -11.172 -6.469 1.00 72.25 195 ASN A N 1
ATOM 1627 C CA . ASN A 1 195 ? 20.965 -12.593 -6.224 1.00 72.25 195 ASN A CA 1
ATOM 1628 C C . ASN A 1 195 ? 21.862 -13.153 -5.105 1.00 72.25 195 ASN A C 1
ATOM 1630 O O . ASN A 1 195 ? 21.381 -13.846 -4.210 1.00 72.25 195 ASN A O 1
ATOM 1634 N N . GLU A 1 196 ? 23.143 -12.779 -5.082 1.00 71.06 196 GLU A N 1
ATOM 1635 C CA . GLU A 1 196 ? 24.066 -13.152 -4.000 1.00 71.06 196 GLU A CA 1
ATOM 1636 C C . GLU A 1 196 ? 23.633 -12.563 -2.645 1.00 71.06 196 GLU A C 1
ATOM 1638 O O . GLU A 1 196 ? 23.591 -13.259 -1.628 1.00 71.06 196 GLU A O 1
ATOM 1643 N N . ARG A 1 197 ? 23.225 -11.285 -2.617 1.00 70.56 197 ARG A N 1
ATOM 1644 C CA . ARG A 1 197 ? 22.720 -10.632 -1.395 1.00 70.56 197 ARG A CA 1
ATOM 1645 C C . ARG A 1 197 ? 21.389 -11.220 -0.928 1.00 70.56 197 ARG A C 1
ATOM 1647 O O . ARG A 1 197 ? 21.188 -11.343 0.276 1.00 70.56 197 ARG A O 1
ATOM 1654 N N . CYS A 1 198 ? 20.498 -11.585 -1.844 1.00 63.88 198 CYS A N 1
ATOM 1655 C CA . CYS A 1 198 ? 19.188 -12.171 -1.561 1.00 63.88 198 CYS A CA 1
ATOM 1656 C C . CYS A 1 198 ? 19.271 -13.639 -1.149 1.00 63.88 198 CYS A C 1
ATOM 1658 O O . CYS A 1 198 ? 18.496 -14.068 -0.302 1.00 63.88 198 CYS A O 1
ATOM 1660 N N . THR A 1 199 ? 20.251 -14.395 -1.646 1.00 54.84 199 THR A N 1
ATOM 1661 C CA . THR A 1 199 ? 20.517 -15.760 -1.160 1.00 54.84 199 THR A CA 1
ATOM 1662 C C . THR A 1 199 ? 20.905 -15.745 0.325 1.00 54.84 199 THR A C 1
ATOM 1664 O O . THR A 1 199 ? 20.495 -16.619 1.084 1.00 54.84 199 THR A O 1
ATOM 1667 N N . ILE A 1 200 ? 21.613 -14.699 0.770 1.00 54.28 200 ILE A N 1
ATOM 1668 C CA . ILE A 1 200 ? 21.905 -14.444 2.192 1.00 54.28 200 ILE A CA 1
ATOM 1669 C C . ILE A 1 200 ? 20.688 -13.829 2.928 1.00 54.28 200 ILE A C 1
ATOM 1671 O O . ILE A 1 200 ? 20.537 -14.004 4.136 1.00 54.28 200 ILE A O 1
ATOM 1675 N N . ARG A 1 201 ? 19.796 -13.124 2.216 1.00 52.50 201 ARG A N 1
ATOM 1676 C CA . ARG A 1 201 ? 18.638 -12.367 2.739 1.00 52.50 201 ARG A CA 1
ATOM 1677 C C . ARG A 1 201 ? 17.323 -12.935 2.196 1.00 52.50 201 ARG A C 1
ATOM 1679 O O . ARG A 1 201 ? 16.663 -12.349 1.342 1.00 52.50 201 ARG A O 1
ATOM 1686 N N . LEU A 1 202 ? 16.969 -14.104 2.712 1.00 49.53 202 LEU A N 1
ATOM 1687 C CA . LEU A 1 202 ? 15.934 -15.034 2.239 1.00 49.53 202 LEU A CA 1
ATOM 1688 C C . LEU A 1 202 ? 14.466 -14.564 2.404 1.00 49.53 202 LEU A C 1
ATOM 1690 O O . LEU A 1 202 ? 13.594 -15.371 2.725 1.00 49.53 202 LEU A O 1
ATOM 1694 N N . LEU A 1 203 ? 14.157 -13.269 2.295 1.00 52.44 203 LEU A N 1
ATOM 1695 C CA . LEU A 1 203 ? 12.900 -12.724 2.827 1.00 52.44 203 LEU A CA 1
ATOM 1696 C C . LEU A 1 203 ? 12.317 -11.608 1.949 1.00 52.44 203 LEU A C 1
ATOM 1698 O O . LEU A 1 203 ? 12.404 -10.430 2.272 1.00 52.44 203 LEU A O 1
ATOM 1702 N N . GLY A 1 204 ? 11.671 -11.995 0.850 1.00 51.03 204 GLY A N 1
ATOM 1703 C CA . GLY A 1 204 ? 10.836 -11.102 0.044 1.00 51.03 204 GLY A CA 1
ATOM 1704 C C . GLY A 1 204 ? 9.857 -11.887 -0.831 1.00 51.03 204 GLY A C 1
ATOM 1705 O O . GLY A 1 204 ? 10.153 -13.009 -1.239 1.00 51.03 204 GLY A O 1
ATOM 1706 N N . ASP A 1 205 ? 8.676 -11.324 -1.105 1.00 55.81 205 ASP A N 1
ATOM 1707 C CA . ASP A 1 205 ? 7.667 -11.888 -2.023 1.00 55.81 205 ASP A CA 1
ATOM 1708 C C . ASP A 1 205 ? 8.190 -11.820 -3.462 1.00 55.81 205 ASP A C 1
ATOM 1710 O O . ASP A 1 205 ? 7.780 -10.939 -4.194 1.00 55.81 205 ASP A O 1
ATOM 1714 N N . MET A 1 206 ? 9.144 -12.673 -3.856 1.00 56.91 206 MET A N 1
ATOM 1715 C CA . MET A 1 206 ? 9.812 -12.638 -5.168 1.00 56.91 206 MET A CA 1
ATOM 1716 C C . MET A 1 206 ? 8.856 -13.004 -6.310 1.00 56.91 206 MET A C 1
ATOM 1718 O O . MET A 1 206 ? 8.740 -14.166 -6.705 1.00 56.91 206 MET A O 1
ATOM 1722 N N . ARG A 1 207 ? 8.167 -12.004 -6.858 1.00 64.56 207 ARG A N 1
ATOM 1723 C CA . ARG A 1 207 ? 7.317 -12.136 -8.044 1.00 64.56 207 ARG A CA 1
ATOM 1724 C C . ARG A 1 207 ? 7.918 -11.372 -9.212 1.00 64.56 207 ARG A C 1
ATOM 1726 O O . ARG A 1 207 ? 8.620 -10.387 -9.021 1.00 64.56 207 ARG A O 1
ATOM 1733 N N . SER A 1 208 ? 7.623 -11.821 -10.431 1.00 62.97 208 SER A N 1
ATOM 1734 C CA . SER A 1 208 ? 8.171 -11.234 -11.664 1.00 62.97 208 SER A CA 1
ATOM 1735 C C . SER A 1 208 ? 7.801 -9.762 -11.860 1.00 62.97 208 SER A C 1
ATOM 1737 O O . SER A 1 208 ? 8.546 -9.034 -12.496 1.00 62.97 208 SER A O 1
ATOM 1739 N N . TYR A 1 209 ? 6.672 -9.331 -11.298 1.00 64.25 209 TYR A N 1
ATOM 1740 C CA . TYR A 1 209 ? 6.198 -7.948 -11.339 1.00 64.25 209 TYR A CA 1
ATOM 1741 C C . TYR A 1 209 ? 6.687 -7.097 -10.158 1.00 64.25 209 TYR A C 1
ATOM 1743 O O . TYR A 1 209 ? 6.223 -5.972 -9.973 1.00 64.25 209 TYR A O 1
ATOM 1751 N N . ASN A 1 210 ? 7.585 -7.621 -9.318 1.00 65.44 210 ASN A N 1
ATOM 1752 C CA . ASN A 1 210 ? 8.253 -6.785 -8.330 1.00 65.44 210 ASN A CA 1
ATOM 1753 C C . ASN A 1 210 ? 9.112 -5.731 -9.020 1.00 65.44 210 ASN A C 1
ATOM 1755 O O . ASN A 1 210 ? 9.621 -5.955 -10.116 1.00 65.44 210 ASN A O 1
ATOM 1759 N N . TYR A 1 211 ? 9.257 -4.594 -8.352 1.00 60.50 211 TYR A N 1
ATOM 1760 C CA . TYR A 1 211 ? 9.922 -3.425 -8.901 1.00 60.50 211 TYR A CA 1
ATOM 1761 C C . TYR A 1 211 ? 11.431 -3.655 -9.086 1.00 60.50 211 TYR A C 1
ATOM 1763 O O . TYR A 1 211 ? 12.083 -4.235 -8.213 1.00 60.50 211 TYR A O 1
ATOM 1771 N N . VAL A 1 212 ? 11.941 -3.201 -10.235 1.00 55.22 212 VAL A N 1
ATOM 1772 C CA . VAL A 1 212 ? 13.362 -2.963 -10.549 1.00 55.22 212 VAL A CA 1
ATOM 1773 C C . VAL A 1 212 ? 13.703 -1.517 -10.221 1.00 55.22 212 VAL A C 1
ATOM 1775 O O . VAL A 1 212 ? 12.849 -0.639 -10.505 1.00 55.22 212 VAL A O 1
#

Secondary structure (DSSP, 8-state):
------SSPPPP-PPPHHHHHHHHHTT-B---S--HHHHTT-SEEEEEE-TTS-EEEEEEEE--HHHHHHHHHHHHHHHHHHHSSS-GGGGGGEEEEEEEEESSSTT--EEEEEEETTT--EEEEEEEE--HHHHHHHHHHHHH-SSPPPEEEETTEEEEE---S-BHHHHHHHTGGGS-HHHHHHHHHHHHHHHHHHHHS--S---TTSB-

pLDDT: mean 86.73, std 11.91, range [42.72, 97.88]